Protein AF-A0A453H5J4-F1 (afdb_monomer_lite)

pLDDT: mean 93.96, std 6.88, range [59.69, 98.81]

Organism: Aegilops tauschii subsp. strangulata (NCBI:txid200361)

Foldseek 3Di:
DDWDDDDPDTDDDDVVVVVVLLVVLLVLQVCLQVCQLPCLVCLVVNLVVLLVQCPVVPDLSSNLSSLSSLLSSLRNCLVCQVVVNNVPDHLVVSLVSLVSRLLSLLVSLLVPPDLLSNLSSLQSNLSSCVSCFVSDDPVSVLSVLVSLLSLLVVLVVVVVVLVVQCPDPPDDPVNVVVSVVVVVSSLSSLVSSLSSLLSVCQRCPLNCQVSLLVCVVSLVCCCDPPHDPSSNVSSVSNLVSNCVRHPPSSVVRD

Secondary structure (DSSP, 8-state):
-EEEEETTEEEEE-HHHHHHHHHHHHHHHHHHHHHGGGGGGGHHHHHHHHGGGGG-TT-HHHHHHHHHHHHHHHHHHHHHHHTT-STT--HHHHHHHHHHHHHHHHHHHTT---HHHHHHHHHHHHHHHHHHGGGS-HHHHHHHHHHHHHHHHHHHHHHHHHHHHTT-TT--HHHHHHHHHHHHHHHHHHHHHHHHHHHHHHHHGGGGHHHHHHHHHHHGGGGSTTS-HHHHHHHHHHHHHHHHHHGGGGGGT-

Radius of gyration: 20.09 Å; chains: 1; bounding box: 47×54×53 Å

Structure (mmCIF, N/CA/C/O backbone):
data_AF-A0A453H5J4-F1
#
_entry.id   AF-A0A453H5J4-F1
#
loop_
_atom_site.group_PDB
_atom_site.id
_atom_site.type_symbol
_atom_site.label_atom_id
_atom_site.label_alt_id
_atom_site.label_comp_id
_atom_site.label_asym_id
_atom_site.label_entity_id
_atom_site.label_seq_id
_atom_site.pdbx_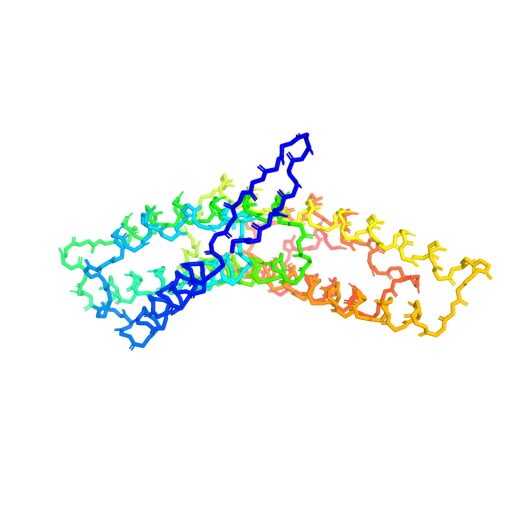PDB_ins_code
_atom_site.Cartn_x
_atom_site.Cartn_y
_atom_site.Cartn_z
_atom_site.occupancy
_atom_site.B_iso_or_equiv
_atom_site.auth_seq_id
_atom_site.auth_comp_id
_atom_site.auth_asym_id
_atom_site.auth_atom_id
_atom_site.pdbx_PDB_model_num
ATOM 1 N N . VAL A 1 1 ? 0.291 26.968 -18.811 1.00 59.69 1 VAL A N 1
ATOM 2 C CA . VAL A 1 1 ? -0.628 25.871 -19.180 1.00 59.69 1 VAL A CA 1
ATOM 3 C C . VAL A 1 1 ? 0.197 24.911 -19.995 1.00 59.69 1 VAL A C 1
ATOM 5 O O . VAL A 1 1 ? 0.547 25.256 -21.117 1.00 59.69 1 VAL A O 1
ATOM 8 N N . GLU A 1 2 ? 0.594 23.796 -19.402 1.00 64.62 2 GLU A N 1
ATOM 9 C CA . GLU A 1 2 ? 1.292 22.727 -20.116 1.00 64.62 2 GLU A CA 1
ATOM 10 C C . GLU A 1 2 ? 0.265 21.813 -20.771 1.00 64.62 2 GLU A C 1
ATOM 12 O O . GLU A 1 2 ? -0.879 21.749 -20.327 1.00 64.62 2 GLU A O 1
ATOM 17 N N . THR A 1 3 ? 0.623 21.170 -21.879 1.00 64.62 3 THR A N 1
ATOM 18 C CA . THR A 1 3 ? -0.315 20.321 -22.620 1.00 64.62 3 THR A CA 1
ATOM 19 C C . THR A 1 3 ? 0.180 18.887 -22.568 1.00 64.62 3 THR A C 1
ATOM 21 O O . THR A 1 3 ? 1.217 18.599 -23.155 1.00 64.62 3 THR A O 1
ATOM 24 N N . ILE A 1 4 ? -0.555 18.002 -21.894 1.00 67.81 4 ILE A N 1
ATOM 25 C CA . ILE A 1 4 ? -0.275 16.562 -21.918 1.00 67.81 4 ILE A CA 1
ATOM 26 C C . ILE A 1 4 ? -1.119 15.888 -22.999 1.00 67.81 4 ILE A C 1
ATOM 28 O O . ILE A 1 4 ? -2.226 16.340 -23.316 1.00 67.81 4 ILE A O 1
ATOM 32 N N . THR A 1 5 ? -0.599 14.807 -23.572 1.00 65.12 5 THR A N 1
ATOM 33 C CA . THR A 1 5 ? -1.307 14.025 -24.589 1.00 65.12 5 THR A CA 1
ATOM 34 C C . THR A 1 5 ? -1.811 12.741 -23.943 1.00 65.12 5 THR A C 1
ATOM 36 O O . THR A 1 5 ? -1.012 11.933 -23.489 1.00 65.12 5 THR A O 1
ATOM 39 N N . LEU A 1 6 ? -3.132 12.570 -23.869 1.00 67.38 6 LEU A N 1
ATOM 40 C CA . LEU A 1 6 ? -3.774 11.362 -23.350 1.00 67.38 6 LEU A CA 1
ATOM 41 C C . LEU A 1 6 ? -4.486 10.660 -24.514 1.00 67.38 6 LEU A C 1
ATOM 43 O O . LEU A 1 6 ? -5.578 11.070 -24.926 1.00 67.38 6 LEU A O 1
ATOM 47 N N . GLY A 1 7 ? -3.837 9.643 -25.086 1.00 76.50 7 GLY A N 1
ATOM 48 C CA . GLY A 1 7 ? -4.265 9.029 -26.348 1.00 76.50 7 GLY A CA 1
ATOM 49 C C . GLY A 1 7 ? -4.272 10.056 -27.487 1.00 76.50 7 GLY A C 1
ATOM 50 O O . GLY A 1 7 ? -3.279 10.739 -27.710 1.00 76.50 7 GLY A O 1
ATOM 51 N N . ASP A 1 8 ? -5.415 10.231 -28.157 1.00 77.06 8 ASP A N 1
ATOM 52 C CA . ASP A 1 8 ? -5.572 11.189 -29.269 1.00 77.06 8 ASP A CA 1
ATOM 53 C C . ASP A 1 8 ? -5.927 12.625 -28.825 1.00 77.06 8 ASP A C 1
ATOM 55 O O . ASP A 1 8 ? -6.146 13.512 -29.658 1.00 77.06 8 ASP A O 1
ATOM 59 N N . LYS A 1 9 ? -6.042 12.886 -27.514 1.00 69.75 9 LYS A N 1
ATOM 60 C CA . LYS A 1 9 ? -6.494 14.182 -26.982 1.00 69.75 9 LYS A CA 1
ATOM 61 C C . LYS A 1 9 ? -5.359 14.954 -26.317 1.00 69.75 9 LYS A C 1
ATOM 63 O O . LYS A 1 9 ? -4.612 14.418 -25.507 1.00 69.75 9 LYS A O 1
ATOM 68 N N . ARG A 1 10 ? -5.297 16.257 -26.604 1.00 72.31 10 ARG A N 1
ATOM 69 C CA . ARG A 1 10 ? -4.422 17.225 -25.926 1.00 72.31 10 ARG A CA 1
ATOM 70 C C . ARG A 1 10 ? -5.175 17.904 -24.784 1.00 72.31 10 ARG A C 1
ATOM 72 O O . ARG A 1 10 ? -6.189 18.557 -25.024 1.00 72.31 10 ARG A O 1
ATOM 79 N N . ILE A 1 11 ? -4.682 17.752 -23.559 1.00 79.56 11 ILE A N 1
ATOM 80 C CA . ILE A 1 11 ? -5.281 18.301 -22.338 1.00 79.56 11 ILE A CA 1
ATOM 81 C C . ILE A 1 11 ? -4.385 19.427 -21.826 1.00 79.56 11 ILE A C 1
ATOM 83 O O . ILE A 1 11 ? -3.217 19.202 -21.530 1.00 79.56 11 ILE A O 1
ATOM 87 N N . GLY A 1 12 ? -4.933 20.639 -21.717 1.00 73.44 12 GLY A N 1
ATOM 88 C CA . GLY A 1 12 ? -4.238 21.776 -21.114 1.00 73.44 12 GLY A CA 1
ATOM 89 C C . GLY A 1 12 ? -4.349 21.751 -19.590 1.00 73.44 12 GLY A C 1
ATOM 90 O O . GLY A 1 12 ? -5.450 21.842 -19.050 1.00 73.44 12 GLY A O 1
ATOM 91 N N . ILE A 1 13 ? -3.215 21.675 -18.903 1.00 75.12 13 ILE A N 1
ATOM 92 C CA . ILE A 1 13 ? -3.094 21.619 -17.449 1.00 75.12 13 ILE A CA 1
ATOM 93 C C . ILE A 1 13 ? -2.509 22.929 -16.916 1.00 75.12 13 ILE A C 1
ATOM 95 O O . ILE A 1 13 ? -1.550 23.491 -17.448 1.00 75.12 13 ILE A O 1
ATOM 99 N N . ARG A 1 14 ? -3.113 23.452 -15.847 1.00 78.94 14 ARG A N 1
ATOM 100 C CA . ARG A 1 14 ? -2.581 24.586 -15.081 1.00 78.94 14 ARG A CA 1
ATOM 101 C C . ARG A 1 14 ? -1.750 24.049 -13.913 1.00 78.94 14 ARG A C 1
ATOM 103 O O . ARG A 1 14 ? -2.295 23.867 -12.831 1.00 78.94 14 ARG A O 1
ATOM 110 N N . THR A 1 15 ? -0.462 23.816 -14.148 1.00 78.88 15 THR A N 1
ATOM 111 C CA . THR A 1 15 ? 0.473 23.168 -13.208 1.00 78.88 15 THR A CA 1
ATOM 112 C C . THR A 1 15 ? 0.495 23.833 -11.825 1.00 78.88 15 THR A C 1
ATOM 114 O O . THR A 1 15 ? 0.374 23.140 -10.824 1.00 78.88 15 THR A O 1
ATOM 117 N N . SER A 1 16 ? 0.454 25.170 -11.749 1.00 85.94 16 SER A N 1
ATOM 118 C CA . SER A 1 16 ? 0.435 25.901 -10.468 1.00 85.94 16 SER A CA 1
ATOM 119 C C . SER A 1 16 ? -0.743 25.537 -9.548 1.00 85.94 16 SER A C 1
ATOM 121 O O . SER A 1 16 ? -0.589 25.465 -8.337 1.00 85.94 16 SER A O 1
ATOM 123 N N . LEU A 1 17 ? -1.928 25.262 -10.109 1.00 88.25 17 LEU A N 1
ATOM 124 C CA . LEU A 1 17 ? -3.092 24.834 -9.320 1.00 88.25 17 LEU A CA 1
ATOM 125 C C . LEU A 1 17 ? -2.935 23.398 -8.801 1.00 88.25 17 LEU A C 1
ATOM 127 O O . LEU A 1 17 ? -3.553 23.034 -7.803 1.00 88.25 17 LEU A O 1
ATOM 131 N N . LEU A 1 18 ? -2.153 22.568 -9.495 1.00 91.44 18 LEU A N 1
ATOM 132 C CA . LEU A 1 18 ? -1.881 21.199 -9.070 1.00 91.44 18 LEU A CA 1
ATOM 133 C C . LEU A 1 18 ? -0.829 21.158 -7.960 1.00 91.44 18 LEU A C 1
ATOM 135 O O . LEU A 1 18 ? -1.000 20.392 -7.020 1.00 91.44 18 LEU A O 1
ATOM 139 N N . GLU A 1 19 ? 0.174 22.033 -8.008 1.00 92.19 19 GLU A N 1
ATOM 140 C CA . GLU A 1 19 ? 1.149 22.214 -6.925 1.00 92.19 19 GLU A CA 1
ATOM 141 C C . GLU A 1 19 ? 0.479 22.713 -5.634 1.00 92.19 19 GLU A C 1
ATOM 143 O O . GLU A 1 19 ? 0.685 22.148 -4.556 1.00 92.19 19 GLU A O 1
ATOM 148 N N . GLU A 1 20 ? -0.400 23.719 -5.740 1.00 94.50 20 GLU A N 1
ATOM 149 C CA . GLU A 1 20 ? -1.220 24.192 -4.615 1.00 94.50 20 GLU A CA 1
ATOM 150 C C . GLU A 1 20 ? -2.095 23.063 -4.050 1.00 94.50 20 GLU A C 1
ATOM 152 O O . GLU A 1 20 ? -2.211 22.898 -2.832 1.00 94.50 20 GLU A O 1
ATOM 157 N N . LYS A 1 21 ? -2.679 22.238 -4.930 1.00 95.69 21 LYS A N 1
ATOM 158 C CA . LYS A 1 21 ? -3.469 21.069 -4.533 1.00 95.69 21 LYS A CA 1
ATOM 159 C C . LYS A 1 21 ? -2.615 20.021 -3.821 1.00 95.69 21 LYS A C 1
ATOM 161 O O . LYS A 1 21 ? -3.064 19.501 -2.801 1.00 95.69 21 LYS A O 1
ATOM 166 N N . ALA A 1 22 ? -1.423 19.712 -4.329 1.00 95.44 22 ALA A N 1
ATOM 167 C CA . ALA A 1 22 ? -0.502 18.759 -3.715 1.00 95.44 22 ALA A CA 1
ATOM 168 C C . ALA A 1 22 ? -0.093 19.229 -2.316 1.00 95.44 22 ALA A C 1
ATOM 170 O O . ALA A 1 22 ? -0.215 18.475 -1.353 1.00 95.44 22 ALA A O 1
ATOM 171 N N . THR A 1 23 ? 0.254 20.513 -2.184 1.00 97.19 23 THR A N 1
ATOM 172 C CA . THR A 1 23 ? 0.588 21.128 -0.893 1.00 97.19 23 THR A CA 1
ATOM 173 C C . THR A 1 23 ? -0.587 21.035 0.079 1.00 97.19 23 THR A C 1
ATOM 175 O O . THR A 1 23 ? -0.411 20.621 1.219 1.00 97.19 23 THR A O 1
ATOM 178 N N . ALA A 1 24 ? -1.811 21.344 -0.361 1.00 97.94 24 ALA A N 1
ATOM 179 C CA . ALA A 1 24 ? -2.993 21.224 0.491 1.00 97.94 24 ALA A CA 1
ATOM 180 C C . ALA A 1 24 ? -3.257 19.775 0.945 1.00 97.94 24 ALA A C 1
ATOM 182 O O . ALA A 1 24 ? -3.612 19.557 2.103 1.00 97.94 24 ALA A O 1
ATOM 183 N N . CYS A 1 25 ? -3.067 18.784 0.066 1.00 98.00 25 CYS A N 1
ATOM 184 C CA . CYS A 1 25 ? -3.212 17.368 0.424 1.00 98.00 25 CYS A CA 1
ATOM 185 C C . CYS A 1 25 ? -2.138 16.936 1.430 1.00 98.00 25 CYS A C 1
ATOM 187 O O . CYS A 1 25 ? -2.459 16.277 2.414 1.00 98.00 25 CYS A O 1
ATOM 189 N N . SER A 1 26 ? -0.892 17.370 1.225 1.00 97.50 26 SER A N 1
ATOM 190 C CA . SER A 1 26 ? 0.214 17.111 2.148 1.00 97.50 26 SER A CA 1
ATOM 191 C C . SER A 1 26 ? -0.059 17.720 3.527 1.00 97.50 26 SER A C 1
ATOM 193 O O . SER A 1 26 ? 0.065 17.032 4.534 1.00 97.50 26 SER A O 1
ATOM 195 N N . MET A 1 27 ? -0.570 18.954 3.590 1.00 98.31 27 MET A N 1
ATOM 196 C CA . MET A 1 27 ? -0.956 19.577 4.860 1.00 98.31 27 MET A CA 1
ATOM 197 C C . MET A 1 27 ? -2.066 18.804 5.584 1.00 98.31 27 MET A C 1
ATOM 199 O O . MET A 1 27 ? -2.016 18.686 6.805 1.00 98.31 27 MET A O 1
ATOM 203 N N . LEU A 1 28 ? -3.056 18.259 4.863 1.00 98.31 28 LEU A N 1
ATOM 204 C CA . LEU A 1 28 ? -4.093 17.412 5.469 1.00 98.31 28 LEU A CA 1
ATOM 205 C C . LEU A 1 28 ? -3.504 16.131 6.074 1.00 98.31 28 LEU A C 1
ATOM 207 O O . LEU A 1 28 ? -3.920 15.749 7.165 1.00 98.31 28 LEU A O 1
ATOM 211 N N . CYS A 1 29 ? -2.530 15.513 5.400 1.00 97.69 29 CYS A N 1
ATOM 212 C CA . CYS A 1 29 ? -1.776 14.379 5.934 1.00 97.69 29 CYS A CA 1
ATOM 213 C C . CYS A 1 29 ? -1.032 14.767 7.222 1.00 97.69 29 CYS A C 1
ATOM 215 O O . CYS A 1 29 ? -1.232 14.135 8.255 1.00 97.69 29 CYS A O 1
ATOM 217 N N . CYS A 1 30 ? -0.255 15.858 7.197 1.00 97.75 30 CYS A N 1
ATOM 218 C CA . CYS A 1 30 ? 0.488 16.336 8.367 1.00 97.75 30 CYS A CA 1
ATOM 219 C C . CYS A 1 30 ? -0.434 16.675 9.543 1.00 97.75 30 CYS A C 1
ATOM 221 O O . CYS A 1 30 ? -0.118 16.376 10.688 1.00 97.75 30 CYS A O 1
ATOM 223 N N . TYR A 1 31 ? -1.591 17.292 9.289 1.00 98.44 31 TYR A N 1
ATOM 224 C CA . TYR A 1 31 ? -2.548 17.571 10.357 1.00 98.44 31 TYR A CA 1
ATOM 225 C C . TYR A 1 31 ? -3.130 16.296 10.968 1.00 98.44 31 TYR A C 1
ATOM 227 O O . TYR A 1 31 ? -3.337 16.273 12.179 1.00 98.44 31 TYR A O 1
ATOM 235 N N . ALA A 1 32 ? -3.390 15.260 10.168 1.00 98.12 32 ALA A N 1
ATOM 236 C CA . ALA A 1 32 ? -3.872 13.981 10.678 1.00 98.12 32 ALA A CA 1
ATOM 237 C C . ALA A 1 32 ? -2.828 13.292 11.576 1.00 98.12 32 ALA A C 1
ATOM 239 O O . ALA A 1 32 ? -3.180 12.866 12.679 1.00 98.12 32 ALA A O 1
ATOM 240 N N . ASP A 1 33 ? -1.562 13.272 11.151 1.00 97.75 33 ASP A N 1
ATOM 241 C CA . ASP A 1 33 ? -0.441 12.704 11.917 1.00 97.75 33 ASP A CA 1
ATOM 242 C C . ASP A 1 33 ? -0.193 13.471 13.233 1.00 97.75 33 ASP A C 1
ATOM 244 O O . ASP A 1 33 ? -0.214 12.907 14.331 1.00 97.75 33 ASP A O 1
ATOM 248 N N . GLU A 1 34 ? -0.076 14.801 13.159 1.00 98.38 34 GLU A N 1
ATOM 249 C CA . GLU A 1 34 ? 0.269 15.636 14.316 1.00 98.38 34 GLU A CA 1
ATOM 250 C C . GLU A 1 34 ? -0.869 15.740 15.344 1.00 98.38 34 GLU A C 1
ATOM 252 O O . GLU A 1 34 ? -0.637 15.708 16.558 1.00 98.38 34 GLU A O 1
ATOM 257 N N . LEU A 1 35 ? -2.123 15.867 14.888 1.00 98.12 35 LEU A N 1
ATOM 258 C CA . LEU A 1 35 ? -3.274 16.024 15.786 1.00 98.12 35 LEU A CA 1
ATOM 259 C C . LEU A 1 35 ? -3.795 14.691 16.328 1.00 98.12 35 LEU A C 1
ATOM 261 O O . LEU A 1 35 ? -4.525 14.700 17.325 1.00 98.12 35 LEU A O 1
ATOM 265 N N . LYS A 1 36 ? -3.427 13.557 15.717 1.00 98.06 36 LYS A N 1
ATOM 266 C CA . LYS A 1 36 ? -3.796 12.203 16.161 1.00 98.06 36 LYS A CA 1
ATOM 267 C C . LYS A 1 36 ? -5.304 12.083 16.367 1.00 98.06 36 LYS A C 1
ATOM 269 O O . LYS A 1 36 ? -6.075 12.470 15.492 1.00 98.06 36 LYS A O 1
ATOM 274 N N . GLU A 1 37 ? -5.768 11.596 17.520 1.00 97.81 37 GLU A N 1
ATOM 275 C CA . GLU A 1 37 ? -7.200 11.514 17.838 1.00 97.81 37 GLU A CA 1
ATOM 276 C C . GLU A 1 37 ? -7.940 12.858 17.742 1.00 97.81 37 GLU A C 1
ATOM 278 O O . GLU A 1 37 ? -9.143 12.884 17.489 1.00 97.81 37 GLU A O 1
ATOM 283 N N . GLY A 1 38 ? -7.228 13.980 17.897 1.00 98.00 38 GLY A N 1
ATOM 284 C CA . GLY A 1 38 ? -7.790 15.316 17.748 1.00 98.00 38 GLY A CA 1
ATOM 285 C C . GLY A 1 38 ? -8.297 15.585 16.334 1.00 98.00 38 GLY A C 1
ATOM 286 O O . GLY A 1 38 ? -9.206 16.395 16.179 1.00 98.00 38 GLY A O 1
ATOM 287 N N . PHE A 1 39 ? -7.772 14.881 15.323 1.00 98.31 39 PHE A N 1
ATOM 288 C CA . PHE A 1 39 ? -8.200 15.016 13.932 1.00 98.31 39 PHE A CA 1
ATOM 289 C C . PHE A 1 39 ? -9.545 14.337 13.618 1.00 98.31 39 PHE A C 1
ATOM 291 O O . PHE A 1 39 ? -10.138 14.585 12.566 1.00 98.31 39 PHE A O 1
ATOM 298 N N . PHE A 1 40 ? -10.074 13.533 14.547 1.00 98.12 40 PHE A N 1
ATOM 299 C CA . PHE A 1 40 ? -11.302 12.756 14.371 1.00 98.12 40 PHE A CA 1
ATOM 300 C C . PHE A 1 40 ? -12.486 13.516 13.740 1.00 98.12 40 PHE A C 1
ATOM 302 O O . PHE A 1 40 ? -13.103 12.974 12.821 1.00 98.12 40 PHE A O 1
ATOM 309 N N . PRO A 1 41 ? -12.810 14.765 14.144 1.00 97.88 41 PRO A N 1
ATOM 310 C CA . PRO A 1 41 ? -13.971 15.480 13.610 1.00 97.88 41 PRO A CA 1
ATOM 311 C C . PRO A 1 41 ? -13.922 15.749 12.099 1.00 97.88 41 PRO A C 1
ATOM 313 O O . PRO A 1 41 ? -14.959 16.057 11.513 1.00 97.88 41 PRO A O 1
ATOM 316 N N . TRP A 1 42 ? -12.743 15.669 11.472 1.00 98.25 42 TRP A N 1
ATOM 317 C CA . TRP A 1 42 ? -12.546 15.989 10.055 1.00 98.25 42 TRP A CA 1
ATOM 318 C C . TRP A 1 42 ? -12.360 14.760 9.162 1.00 98.25 42 TRP A C 1
ATOM 320 O O . TRP A 1 42 ? -12.364 14.914 7.939 1.00 98.25 42 TRP A O 1
ATOM 330 N N . ILE A 1 43 ? -12.243 13.555 9.734 1.00 98.31 43 ILE A N 1
ATOM 331 C CA . ILE A 1 43 ? -11.912 12.333 8.984 1.00 98.31 43 ILE A CA 1
ATOM 332 C C . ILE A 1 43 ? -12.889 12.100 7.831 1.00 98.31 43 ILE A C 1
ATOM 334 O O . ILE A 1 43 ? -12.441 11.930 6.703 1.00 98.31 43 ILE A O 1
ATOM 338 N N . ASP A 1 44 ? -14.203 12.167 8.063 1.00 97.62 44 ASP A N 1
ATOM 339 C CA . ASP A 1 44 ? -15.201 11.885 7.018 1.00 97.62 44 ASP A CA 1
ATOM 340 C C . ASP A 1 44 ? -15.053 12.825 5.807 1.00 97.62 44 ASP A C 1
ATOM 342 O O . ASP A 1 44 ? -15.092 12.394 4.650 1.00 97.62 44 ASP A O 1
ATOM 346 N N . GLN A 1 45 ? -14.836 14.118 6.063 1.00 98.25 45 GLN A N 1
ATOM 347 C CA . GLN A 1 45 ? -14.662 15.118 5.010 1.00 98.25 45 GLN A CA 1
ATOM 348 C C . GLN A 1 45 ? -13.344 14.911 4.256 1.00 98.25 45 GLN A C 1
ATOM 350 O O . GLN A 1 45 ? -13.305 14.995 3.024 1.00 98.25 45 GLN A O 1
ATOM 355 N N . VAL A 1 46 ? -12.265 14.646 4.990 1.00 98.50 46 VAL A N 1
ATOM 356 C CA . VAL A 1 46 ? -10.924 14.491 4.423 1.00 98.50 46 VAL A CA 1
ATOM 357 C C . VAL A 1 46 ? -10.816 13.184 3.646 1.00 98.50 46 VAL A C 1
ATOM 359 O O . VAL A 1 46 ? -10.377 13.216 2.501 1.00 98.50 46 VAL A O 1
ATOM 362 N N . ALA A 1 47 ? -11.321 12.069 4.176 1.00 98.50 47 ALA A N 1
ATOM 363 C CA . ALA A 1 47 ? -11.380 10.783 3.483 1.00 98.50 47 ALA A CA 1
ATOM 364 C C . ALA A 1 47 ? -12.182 10.886 2.176 1.00 98.50 47 ALA A C 1
ATOM 366 O O . ALA A 1 47 ? -11.712 10.464 1.119 1.00 98.50 47 ALA A O 1
ATOM 367 N N . THR A 1 48 ? -13.359 11.523 2.212 1.00 98.19 48 THR A N 1
ATOM 368 C CA . THR A 1 48 ? -14.183 11.751 1.009 1.00 98.19 48 THR A CA 1
ATOM 369 C C . THR A 1 48 ? -13.446 12.588 -0.043 1.00 98.19 48 THR A C 1
ATOM 371 O O . THR A 1 48 ? -13.670 12.421 -1.240 1.00 98.19 48 THR A O 1
ATOM 374 N N . THR A 1 49 ? -12.547 13.474 0.391 1.00 98.12 49 THR A N 1
ATOM 375 C CA . THR A 1 49 ? -11.763 14.337 -0.500 1.00 98.12 49 THR A CA 1
ATOM 376 C C . THR A 1 49 ? -10.516 13.640 -1.048 1.00 98.12 49 THR A C 1
ATOM 378 O O . THR A 1 49 ? -10.229 13.788 -2.234 1.00 98.12 49 THR A O 1
ATOM 381 N N . LEU A 1 50 ? -9.772 12.908 -0.212 1.00 98.38 50 LEU A N 1
ATOM 382 C CA . LEU A 1 50 ? -8.457 12.354 -0.548 1.00 98.38 50 LEU A CA 1
ATOM 383 C C . LEU A 1 50 ? -8.526 10.977 -1.214 1.00 98.38 50 LEU A C 1
ATOM 385 O O . LEU A 1 50 ? -7.748 10.730 -2.128 1.00 98.38 50 LEU A O 1
ATOM 389 N N . VAL A 1 51 ? -9.468 10.103 -0.843 1.00 98.50 51 VAL A N 1
ATOM 390 C CA . VAL A 1 51 ? -9.566 8.755 -1.442 1.00 98.50 51 VAL A CA 1
ATOM 391 C C . VAL A 1 51 ? -9.726 8.795 -2.973 1.00 98.50 51 VAL A C 1
ATOM 393 O O . VAL A 1 51 ? -9.008 8.071 -3.663 1.00 98.50 51 VAL A O 1
ATOM 396 N N . PRO A 1 52 ? -10.561 9.673 -3.571 1.00 97.88 52 PRO A N 1
ATOM 397 C CA . PRO A 1 52 ? -10.616 9.804 -5.029 1.00 97.88 52 PRO A CA 1
ATOM 398 C C . PRO A 1 52 ? -9.297 10.265 -5.669 1.00 97.88 52 PRO A C 1
ATOM 400 O O . PRO A 1 52 ? -9.074 10.023 -6.856 1.00 97.88 52 PRO A O 1
ATOM 403 N N . LEU A 1 53 ? -8.427 10.939 -4.908 1.00 97.81 53 LEU A N 1
ATOM 404 C CA . LEU A 1 53 ? -7.154 11.461 -5.405 1.00 97.81 53 LEU A CA 1
ATOM 405 C C . LEU A 1 53 ? -6.072 10.392 -5.540 1.00 97.81 53 LEU A C 1
ATOM 407 O O . LEU A 1 53 ? -5.116 10.627 -6.272 1.00 97.81 53 LEU A O 1
ATOM 411 N N . LEU A 1 54 ? -6.268 9.200 -4.967 1.00 97.69 54 LEU A N 1
ATOM 412 C CA . LEU A 1 54 ? -5.423 8.031 -5.238 1.00 97.69 54 LEU A CA 1
ATOM 413 C C . LEU A 1 54 ? -5.365 7.697 -6.741 1.00 97.69 54 LEU A C 1
ATOM 415 O O . LEU A 1 54 ? -4.392 7.133 -7.220 1.00 97.69 54 LEU A O 1
ATOM 419 N N . LYS A 1 55 ? -6.392 8.090 -7.507 1.00 94.19 55 LYS A N 1
ATOM 420 C CA . LYS A 1 55 ? -6.493 7.882 -8.962 1.00 94.19 55 LYS A CA 1
ATOM 421 C C . LYS A 1 55 ? -6.343 9.184 -9.755 1.00 94.19 55 LYS A C 1
ATOM 423 O O . LYS A 1 55 ? -6.817 9.298 -10.887 1.00 94.19 55 LYS A O 1
ATOM 428 N N . PHE A 1 56 ? -5.732 10.209 -9.159 1.00 93.25 56 PHE A N 1
ATOM 429 C CA . PHE A 1 56 ? -5.506 11.498 -9.807 1.00 93.25 56 PHE A CA 1
ATOM 430 C C . PHE A 1 56 ? -4.215 11.479 -10.639 1.00 93.25 56 PHE A C 1
ATOM 432 O O . PHE A 1 56 ? -3.208 12.089 -10.284 1.00 93.25 56 PHE A O 1
ATOM 439 N N . TYR A 1 57 ? -4.254 10.802 -11.788 1.00 87.88 57 TYR A N 1
ATOM 440 C CA . TYR A 1 57 ? -3.103 10.608 -12.690 1.00 87.88 57 TYR A CA 1
ATOM 441 C C . TYR A 1 57 ? -2.627 11.874 -13.433 1.00 87.88 57 TYR A C 1
ATOM 443 O O . TYR A 1 57 ? -1.924 11.791 -14.432 1.00 87.88 57 TYR A O 1
ATOM 451 N N . PHE A 1 58 ? -3.043 13.061 -12.982 1.00 87.88 58 PHE A N 1
ATOM 452 C CA . PHE A 1 58 ? -2.598 14.343 -13.534 1.00 87.88 58 PHE A CA 1
ATOM 453 C C . PHE A 1 58 ? -1.437 14.958 -12.747 1.00 87.88 58 PHE A C 1
ATOM 455 O O . PHE A 1 58 ? -0.834 15.911 -13.233 1.00 87.88 58 PHE A O 1
ATOM 462 N N . HIS A 1 59 ? -1.181 14.487 -11.521 1.00 91.75 59 HIS A N 1
ATOM 463 C CA . HIS A 1 59 ? -0.087 14.984 -10.692 1.00 91.75 59 HIS A CA 1
ATOM 464 C C . HIS A 1 59 ? 0.334 13.955 -9.650 1.00 91.75 59 HIS A C 1
ATOM 466 O O . HIS A 1 59 ? -0.467 13.551 -8.804 1.00 91.75 59 HIS A O 1
ATOM 472 N N . ASP A 1 60 ? 1.603 13.586 -9.673 1.00 94.38 60 ASP A N 1
ATOM 473 C CA . ASP A 1 60 ? 2.146 12.511 -8.845 1.00 94.38 60 ASP A CA 1
ATOM 474 C C . ASP A 1 60 ? 2.171 12.890 -7.370 1.00 94.38 60 ASP A C 1
ATOM 476 O O . ASP A 1 60 ? 1.678 12.139 -6.537 1.00 94.38 60 ASP A O 1
ATOM 480 N N . GLU A 1 61 ? 2.583 14.118 -7.045 1.00 95.69 61 GLU A N 1
ATOM 481 C CA . GLU A 1 61 ? 2.604 14.582 -5.649 1.00 95.69 61 GLU A CA 1
ATOM 482 C C . GLU A 1 61 ? 1.205 14.672 -5.017 1.00 95.69 61 GLU A C 1
ATOM 484 O O . GLU A 1 61 ? 1.061 14.568 -3.802 1.00 95.69 61 GLU A O 1
ATOM 489 N N . VAL A 1 62 ? 0.143 14.814 -5.825 1.00 96.75 62 VAL A N 1
ATOM 490 C CA . VAL A 1 62 ? -1.233 14.734 -5.307 1.00 96.75 62 VAL A CA 1
ATOM 491 C C . VAL A 1 62 ? -1.570 13.290 -4.938 1.00 96.75 62 VAL A C 1
ATOM 493 O O . VAL A 1 62 ? -2.184 13.070 -3.894 1.00 96.75 62 VAL A O 1
ATOM 496 N N . ARG A 1 63 ? -1.166 12.316 -5.768 1.00 97.38 63 ARG A N 1
ATOM 497 C CA . ARG A 1 63 ? -1.358 10.890 -5.473 1.00 97.38 63 ARG A CA 1
ATOM 498 C C . ARG A 1 63 ? -0.544 10.483 -4.251 1.00 97.38 63 ARG A C 1
ATOM 500 O O . ARG A 1 63 ? -1.135 9.956 -3.319 1.00 97.38 63 ARG A O 1
ATOM 507 N N . LYS A 1 64 ? 0.751 10.818 -4.198 1.00 97.62 64 LYS A N 1
ATOM 508 C CA . LYS A 1 64 ? 1.626 10.545 -3.043 1.00 97.62 64 LYS A CA 1
ATOM 509 C C . LYS A 1 64 ? 1.041 11.100 -1.744 1.00 97.62 64 LYS A C 1
ATOM 511 O O . LYS A 1 64 ? 0.864 10.355 -0.790 1.00 97.62 64 LYS A O 1
ATOM 516 N N . ALA A 1 65 ? 0.629 12.370 -1.730 1.00 97.94 65 ALA A N 1
ATOM 517 C CA . ALA A 1 65 ? 0.018 12.969 -0.544 1.00 97.94 65 ALA A CA 1
ATOM 518 C C . ALA A 1 65 ? -1.301 12.290 -0.132 1.00 97.94 65 ALA A C 1
ATOM 520 O O . ALA A 1 65 ? -1.581 12.148 1.057 1.00 97.94 65 ALA A O 1
ATOM 521 N N . ALA A 1 66 ? -2.124 11.868 -1.100 1.00 98.44 66 ALA A N 1
ATOM 522 C CA . ALA A 1 66 ? -3.335 11.108 -0.811 1.00 98.44 66 ALA A CA 1
ATOM 523 C C . ALA A 1 66 ? -3.008 9.725 -0.228 1.00 98.44 66 ALA A C 1
ATOM 525 O O . ALA A 1 66 ? -3.628 9.334 0.755 1.00 98.44 66 ALA A O 1
ATOM 526 N N . VAL A 1 67 ? -2.023 9.022 -0.794 1.00 98.62 67 VAL A N 1
ATOM 527 C CA . VAL A 1 67 ? -1.545 7.715 -0.325 1.00 98.62 67 VAL A CA 1
ATOM 528 C C . VAL A 1 67 ? -1.057 7.802 1.120 1.00 98.62 67 VAL A C 1
ATOM 530 O O . VAL A 1 67 ? -1.546 7.044 1.956 1.00 98.62 67 VAL A O 1
ATOM 533 N N . SER A 1 68 ? -0.186 8.760 1.447 1.00 98.38 68 SER A N 1
ATOM 534 C CA . SER A 1 68 ? 0.342 8.930 2.809 1.00 98.38 68 SER A CA 1
ATOM 535 C C . SER A 1 68 ? -0.739 9.272 3.838 1.00 98.38 68 SER A C 1
ATOM 537 O O . SER A 1 68 ? -0.645 8.871 4.990 1.00 98.38 68 SER A O 1
ATOM 539 N N . ALA A 1 69 ? -1.809 9.967 3.440 1.00 98.62 69 ALA A N 1
ATOM 540 C CA . ALA A 1 69 ? -2.875 10.336 4.369 1.00 98.62 69 ALA A CA 1
ATOM 541 C C . ALA A 1 69 ? -3.760 9.152 4.796 1.00 98.62 69 ALA A C 1
ATOM 543 O O . ALA A 1 69 ? -4.405 9.220 5.841 1.00 98.62 69 ALA A O 1
ATOM 544 N N . MET A 1 70 ? -3.842 8.084 3.996 1.00 98.69 70 MET A N 1
ATOM 545 C CA . MET A 1 70 ? -4.749 6.958 4.249 1.00 98.69 70 MET A CA 1
ATOM 546 C C . MET A 1 70 ? -4.545 6.294 5.627 1.00 98.69 70 MET A C 1
ATOM 548 O O . MET A 1 70 ? -5.520 6.228 6.390 1.00 98.69 70 MET A O 1
ATOM 552 N N . PRO A 1 71 ? -3.329 5.851 6.004 1.00 98.62 71 PRO A N 1
ATOM 553 C CA . PRO A 1 71 ? -3.090 5.264 7.317 1.00 98.62 71 PRO A CA 1
ATOM 554 C C . PRO A 1 71 ? -3.271 6.277 8.449 1.00 98.62 71 PRO A C 1
ATOM 556 O O . PRO A 1 71 ? -3.802 5.905 9.494 1.00 98.62 71 PRO A O 1
ATOM 559 N N . GLU A 1 72 ? -2.946 7.559 8.240 1.00 98.69 72 GLU A N 1
ATOM 560 C CA . GLU A 1 72 ? -3.143 8.604 9.256 1.00 98.69 72 GLU A CA 1
ATOM 561 C C . GLU A 1 72 ? -4.615 8.792 9.631 1.00 98.69 72 GLU A C 1
ATOM 563 O O . GLU A 1 72 ? -4.957 8.947 10.808 1.00 98.69 72 GLU A O 1
ATOM 568 N N . LEU A 1 73 ? -5.517 8.712 8.650 1.00 98.75 73 LEU A N 1
ATOM 569 C CA . LEU A 1 73 ? -6.957 8.770 8.901 1.00 98.75 73 LEU A CA 1
ATOM 570 C C . LEU A 1 73 ? -7.429 7.569 9.733 1.00 98.75 73 LEU A C 1
ATOM 572 O O . LEU A 1 73 ? -8.182 7.743 10.694 1.00 98.75 73 LEU A O 1
ATOM 576 N N . LEU A 1 74 ? -6.958 6.357 9.416 1.00 98.62 74 LEU A N 1
ATOM 577 C CA . LEU A 1 74 ? -7.271 5.150 10.192 1.00 98.62 74 LEU A CA 1
ATOM 578 C C . LEU A 1 74 ? -6.690 5.219 11.610 1.00 98.62 74 LEU A C 1
ATOM 580 O O . LEU A 1 74 ? -7.378 4.887 12.578 1.00 98.62 74 LEU A O 1
ATOM 584 N N . ARG A 1 75 ? -5.447 5.691 11.746 1.00 98.50 75 ARG A N 1
ATOM 585 C CA . ARG A 1 75 ? -4.743 5.862 13.022 1.00 98.50 75 ARG A CA 1
ATOM 586 C C . ARG A 1 75 ? -5.460 6.871 13.914 1.00 98.50 75 ARG A C 1
ATOM 588 O O . ARG A 1 75 ? -5.728 6.573 15.078 1.00 98.50 75 ARG A O 1
ATOM 595 N N . SER A 1 76 ? -5.845 8.023 13.364 1.00 98.44 76 SER A N 1
ATOM 596 C CA . SER A 1 76 ? -6.637 9.036 14.068 1.00 98.44 76 SER A CA 1
ATOM 597 C C . SER A 1 76 ? -7.981 8.474 14.549 1.00 98.44 76 SER A C 1
ATOM 599 O O . SER A 1 76 ? -8.324 8.616 15.728 1.00 98.44 76 SER A O 1
ATOM 601 N N . ALA A 1 77 ? -8.709 7.759 13.679 1.00 98.19 77 ALA A N 1
ATOM 602 C CA . ALA A 1 77 ? -9.974 7.112 14.030 1.00 98.19 77 ALA A CA 1
ATOM 603 C C . ALA A 1 77 ? -9.809 6.097 15.169 1.00 98.19 77 ALA A C 1
ATOM 605 O O . ALA A 1 77 ? -10.559 6.131 16.149 1.00 98.19 77 ALA A O 1
ATOM 606 N N . LYS A 1 78 ? -8.808 5.220 15.063 1.00 97.81 78 LYS A N 1
ATOM 607 C CA . LYS A 1 78 ? -8.504 4.192 16.062 1.00 97.81 78 LYS A CA 1
ATOM 608 C C . LYS A 1 78 ? -8.179 4.801 17.423 1.00 97.81 78 LYS A C 1
ATOM 610 O O . LYS A 1 78 ? -8.807 4.436 18.416 1.00 97.81 78 LYS A O 1
ATOM 615 N N . LEU A 1 79 ? -7.278 5.784 17.463 1.00 98.06 79 LEU A N 1
ATOM 616 C CA . LEU A 1 79 ? -6.900 6.467 18.702 1.00 98.06 79 LEU A CA 1
ATOM 617 C C . LEU A 1 79 ? -8.090 7.179 19.351 1.00 98.06 79 LEU A C 1
ATOM 619 O O . LEU A 1 79 ? -8.244 7.134 20.572 1.00 98.06 79 LEU A O 1
ATOM 623 N N . ALA A 1 80 ? -8.955 7.811 18.555 1.00 97.81 80 ALA A N 1
ATOM 624 C CA . ALA A 1 80 ? -10.152 8.461 19.072 1.00 97.81 80 ALA A CA 1
ATOM 625 C C . ALA A 1 80 ? -11.133 7.458 19.694 1.00 97.81 80 ALA A C 1
ATOM 627 O O . ALA A 1 80 ? -11.719 7.752 20.739 1.00 97.81 80 ALA A O 1
ATOM 628 N N . VAL A 1 81 ? -11.304 6.275 19.092 1.00 96.56 81 VAL A N 1
ATOM 629 C CA . VAL A 1 81 ? -12.149 5.207 19.649 1.00 96.56 81 VAL A CA 1
ATOM 630 C C . VAL A 1 81 ? -11.549 4.675 20.951 1.00 96.56 81 VAL A C 1
ATOM 632 O O . VAL A 1 81 ? -12.237 4.643 21.970 1.00 96.56 81 VAL A O 1
ATOM 635 N N . GLU A 1 82 ? -10.258 4.339 20.957 1.00 95.81 82 GLU A N 1
ATOM 636 C CA . GLU A 1 82 ? -9.555 3.797 22.129 1.00 95.81 82 GLU A CA 1
ATOM 637 C C . GLU A 1 82 ? -9.543 4.771 23.319 1.00 95.81 82 GLU A C 1
ATOM 639 O O . GLU A 1 82 ? -9.664 4.355 24.472 1.00 95.81 82 GLU A O 1
ATOM 644 N N . LYS A 1 83 ? -9.447 6.080 23.052 1.00 96.81 83 LYS A N 1
ATOM 645 C CA . LYS A 1 83 ? -9.445 7.138 24.078 1.00 96.81 83 LYS A CA 1
ATOM 646 C C . LYS A 1 83 ? -10.843 7.643 24.454 1.00 96.81 83 LYS A C 1
ATOM 648 O O . LYS A 1 83 ? -10.954 8.540 25.289 1.00 96.81 83 LYS A O 1
ATOM 653 N N . GLY A 1 84 ? -11.908 7.115 23.844 1.00 94.44 84 GLY A N 1
ATOM 654 C CA . GLY A 1 84 ? -13.285 7.558 24.094 1.00 94.44 84 GLY A CA 1
ATOM 655 C C . GLY A 1 84 ? -13.593 8.978 23.599 1.00 94.44 84 GLY A C 1
ATOM 656 O O . GLY A 1 84 ? -14.509 9.624 24.105 1.00 94.44 84 GLY A O 1
ATOM 657 N N . GLN A 1 85 ? -12.834 9.476 22.621 1.00 94.75 85 GLN A N 1
ATOM 658 C CA . GLN A 1 85 ? -12.984 10.804 22.010 1.00 94.75 85 GLN A CA 1
ATOM 659 C C . GLN A 1 85 ? -13.716 10.772 20.660 1.00 94.75 85 GLN A C 1
ATOM 661 O O . GLN A 1 85 ? -14.006 11.819 20.085 1.00 94.75 85 GLN A O 1
ATOM 666 N N . ALA A 1 86 ? -14.099 9.586 20.185 1.00 93.19 86 ALA A N 1
ATOM 667 C CA . ALA A 1 86 ? -14.784 9.371 18.911 1.00 93.19 86 ALA A CA 1
ATOM 668 C C . ALA A 1 86 ? -16.267 9.812 18.887 1.00 93.19 86 ALA A C 1
ATOM 670 O O . ALA A 1 86 ? -17.060 9.300 18.102 1.00 93.19 86 ALA A O 1
ATOM 671 N N . GLN A 1 87 ? -16.679 10.735 19.763 1.00 90.50 87 GLN A N 1
ATOM 672 C CA . GLN A 1 87 ? -18.029 11.326 19.786 1.00 90.50 87 GLN A CA 1
ATOM 673 C C . GLN A 1 87 ? -19.178 10.289 19.786 1.00 90.50 87 GLN A C 1
ATOM 675 O O . GLN A 1 87 ? -20.230 10.505 19.189 1.00 90.50 87 GLN A O 1
ATOM 680 N N . GLY A 1 88 ? -18.977 9.147 20.453 1.00 88.12 88 GLY A N 1
ATOM 681 C CA . GLY A 1 88 ? -19.953 8.052 20.522 1.00 88.12 88 GLY A CA 1
ATOM 682 C C . GLY A 1 88 ? -19.860 7.017 19.393 1.00 88.12 88 GLY A C 1
ATOM 683 O O . GLY A 1 88 ? -20.656 6.081 19.380 1.00 88.12 88 GLY A O 1
ATOM 684 N N . ARG A 1 89 ? -18.904 7.151 18.466 1.00 92.75 89 ARG A N 1
ATOM 685 C CA . ARG A 1 89 ? -18.525 6.094 17.518 1.00 92.75 89 ARG A CA 1
ATOM 686 C C . ARG A 1 89 ? -17.635 5.054 18.204 1.00 92.75 89 ARG A C 1
ATOM 688 O O . ARG A 1 89 ? -16.930 5.359 19.164 1.00 92.75 89 ARG A O 1
ATOM 695 N N . ASP A 1 90 ? -17.661 3.836 17.683 1.00 92.81 90 ASP A N 1
ATOM 696 C CA . ASP A 1 90 ? -16.895 2.692 18.176 1.00 92.81 90 ASP A CA 1
ATOM 697 C C . ASP A 1 90 ? -16.106 2.024 17.033 1.00 92.81 90 ASP A C 1
ATOM 699 O O . ASP A 1 90 ? -15.946 2.589 15.948 1.00 92.81 90 ASP A O 1
ATOM 703 N N . ASN A 1 91 ? -15.630 0.796 17.250 1.00 94.38 91 ASN A N 1
ATOM 704 C CA . ASN A 1 91 ? -14.887 0.031 16.245 1.00 94.38 91 ASN A CA 1
ATOM 705 C C . ASN A 1 91 ? -15.659 -0.204 14.933 1.00 94.38 91 ASN A C 1
ATOM 707 O O . ASN A 1 91 ? -15.026 -0.455 13.909 1.00 94.38 91 ASN A O 1
ATOM 711 N N . SER A 1 92 ? -16.994 -0.093 14.917 1.00 96.25 92 SER A N 1
ATOM 712 C CA . SER A 1 92 ? -17.762 -0.175 13.668 1.00 96.25 92 SER A CA 1
ATOM 713 C C . SER A 1 92 ? -17.436 0.977 12.715 1.00 96.25 92 SER A C 1
ATOM 715 O O . SER A 1 92 ? -17.446 0.783 11.501 1.00 96.25 92 SER A O 1
ATOM 717 N N . TYR A 1 93 ? -17.084 2.152 13.246 1.00 96.81 93 TYR A N 1
ATOM 718 C CA . TYR A 1 93 ? -16.629 3.281 12.441 1.00 96.81 93 TYR A CA 1
ATOM 719 C C . TYR A 1 93 ? -15.253 3.012 11.830 1.00 96.81 93 TYR A C 1
ATOM 721 O O . TYR A 1 93 ? -15.065 3.227 10.636 1.00 96.81 93 TYR A O 1
ATOM 729 N N . LEU A 1 94 ? -14.317 2.467 12.615 1.00 96.44 94 LEU A N 1
ATOM 730 C CA . LEU A 1 94 ? -13.000 2.088 12.101 1.00 96.44 94 LEU A CA 1
ATOM 731 C C . LEU A 1 94 ? -13.121 1.029 10.993 1.00 96.44 94 LEU A C 1
ATOM 733 O O . LEU A 1 94 ? -12.457 1.152 9.966 1.00 96.44 94 LEU A O 1
ATOM 737 N N . LYS A 1 95 ? -14.019 0.045 11.146 1.00 97.00 95 LYS A N 1
ATOM 738 C CA . LYS A 1 95 ? -14.341 -0.928 10.087 1.00 97.00 95 LYS A CA 1
ATOM 739 C C . LYS A 1 95 ? -14.878 -0.243 8.829 1.00 97.00 95 LYS A C 1
ATOM 741 O O . LYS A 1 95 ? -14.351 -0.494 7.757 1.00 97.00 95 LYS A O 1
ATOM 746 N N . GLN A 1 96 ? -15.853 0.661 8.947 1.00 97.75 96 GLN A N 1
ATOM 747 C CA . GLN A 1 96 ? -16.390 1.405 7.794 1.00 97.75 96 GLN A CA 1
ATOM 748 C C . GLN A 1 96 ? -15.312 2.212 7.063 1.00 97.75 96 GLN A C 1
ATOM 750 O O . GLN A 1 96 ? -15.285 2.241 5.835 1.00 97.75 96 GLN A O 1
ATOM 755 N N . LEU A 1 97 ? -14.413 2.852 7.811 1.00 98.06 97 LEU A N 1
ATOM 756 C CA . LEU A 1 97 ? -13.307 3.604 7.232 1.00 98.06 97 LEU A CA 1
ATOM 757 C C . LEU A 1 97 ? -12.302 2.676 6.532 1.00 98.06 97 LEU A C 1
ATOM 759 O O . LEU A 1 97 ? -11.859 2.976 5.426 1.00 98.06 97 LEU A O 1
ATOM 763 N N . SER A 1 98 ? -12.014 1.516 7.127 1.00 97.81 98 SER A N 1
ATOM 764 C CA . SER A 1 98 ? -11.173 0.470 6.523 1.00 97.81 98 SER A CA 1
ATOM 765 C C . SER A 1 98 ? -11.797 -0.074 5.232 1.00 97.81 98 SER A C 1
ATOM 767 O O . SER A 1 98 ? -11.107 -0.222 4.228 1.00 97.81 98 SER A O 1
ATOM 769 N N . ASP A 1 99 ? -13.117 -0.282 5.224 1.00 98.00 99 ASP A N 1
ATOM 770 C CA . ASP A 1 99 ? -13.901 -0.741 4.066 1.00 98.00 99 ASP A CA 1
ATOM 771 C C . ASP A 1 99 ? -13.908 0.254 2.911 1.00 98.00 99 ASP A C 1
ATOM 773 O O . ASP A 1 99 ? -14.143 -0.128 1.766 1.00 98.00 99 ASP A O 1
ATOM 777 N N . TYR A 1 100 ? -13.628 1.522 3.201 1.00 98.44 100 TYR A N 1
ATOM 778 C CA . TYR A 1 100 ? -13.502 2.562 2.195 1.00 98.44 100 TYR A CA 1
ATOM 779 C C . TYR A 1 100 ? -12.060 2.728 1.698 1.00 98.44 100 TYR A C 1
ATOM 781 O O . TYR A 1 100 ? -11.835 2.847 0.495 1.00 98.44 100 TYR A O 1
ATOM 789 N N . ILE A 1 101 ? -11.084 2.721 2.610 1.00 98.56 101 ILE A N 1
ATOM 790 C CA . ILE A 1 101 ? -9.682 3.038 2.309 1.00 98.56 101 ILE A CA 1
ATOM 791 C C . ILE A 1 101 ? -8.930 1.847 1.713 1.00 98.56 101 ILE A C 1
ATOM 793 O O . ILE A 1 101 ? -8.279 1.992 0.680 1.00 98.56 101 ILE A O 1
ATOM 797 N N . VAL A 1 102 ? -9.016 0.667 2.334 1.00 98.31 102 VAL A N 1
ATOM 798 C CA . VAL A 1 102 ? -8.192 -0.491 1.951 1.00 98.31 102 VAL A CA 1
ATOM 799 C C . VAL A 1 102 ? -8.464 -0.932 0.509 1.00 98.31 102 VAL A C 1
ATOM 801 O O . VAL A 1 102 ? -7.503 -1.052 -0.252 1.00 98.31 102 VAL A O 1
ATOM 804 N N . PRO A 1 103 ? -9.727 -1.099 0.063 1.00 97.94 103 PRO A N 1
ATOM 805 C CA . PRO A 1 103 ? -9.984 -1.429 -1.335 1.00 97.94 103 PRO A CA 1
ATOM 806 C C . PRO A 1 103 ? -9.501 -0.338 -2.295 1.00 97.94 103 PRO A C 1
ATOM 808 O O . PRO A 1 103 ? -9.008 -0.648 -3.374 1.00 97.94 103 PRO A O 1
ATOM 811 N N . ALA A 1 104 ? -9.592 0.938 -1.908 1.00 98.38 104 ALA A N 1
ATOM 812 C CA . ALA A 1 104 ? -9.154 2.041 -2.756 1.00 98.38 104 ALA A CA 1
ATOM 813 C C . ALA A 1 104 ? -7.629 2.073 -2.953 1.00 98.38 104 ALA A C 1
ATOM 815 O O . ALA A 1 104 ? -7.184 2.386 -4.058 1.00 98.38 104 ALA A O 1
ATOM 816 N N . LEU A 1 105 ? -6.847 1.716 -1.926 1.00 98.56 105 LEU A N 1
ATOM 817 C CA . LEU A 1 105 ? -5.393 1.546 -2.027 1.00 98.56 105 LEU A CA 1
ATOM 818 C C . LEU A 1 105 ? -5.031 0.391 -2.968 1.00 98.56 105 LEU A C 1
ATOM 820 O O . LEU A 1 105 ? -4.248 0.590 -3.894 1.00 98.56 105 LEU A O 1
ATOM 824 N N . VAL A 1 106 ? -5.657 -0.780 -2.801 1.00 98.12 106 VAL A N 1
ATOM 825 C CA . VAL A 1 106 ? -5.426 -1.940 -3.685 1.00 98.12 106 VAL A CA 1
ATOM 826 C C . VAL A 1 106 ? -5.792 -1.602 -5.139 1.00 98.12 106 VAL A C 1
ATOM 828 O O . VAL A 1 106 ? -5.015 -1.854 -6.056 1.00 98.12 106 VAL A O 1
ATOM 831 N N . GLU A 1 107 ? -6.925 -0.934 -5.375 1.00 96.69 107 GLU A N 1
ATOM 832 C CA . GLU A 1 107 ? -7.314 -0.501 -6.724 1.00 96.69 107 GLU A CA 1
ATOM 833 C C . GLU A 1 107 ? -6.361 0.538 -7.337 1.00 96.69 107 GLU A C 1
ATOM 835 O O . GLU A 1 107 ? -6.217 0.582 -8.563 1.00 96.69 107 GLU A O 1
ATOM 840 N N . ALA A 1 108 ? -5.773 1.418 -6.521 1.00 96.75 108 ALA A N 1
ATOM 841 C CA . ALA A 1 108 ? -4.792 2.397 -6.979 1.00 96.75 108 ALA A CA 1
ATOM 842 C C . ALA A 1 108 ? -3.485 1.706 -7.382 1.00 96.75 108 ALA A C 1
ATOM 844 O O . ALA A 1 108 ? -2.964 1.991 -8.457 1.00 96.75 108 ALA A O 1
ATOM 845 N N . MET A 1 109 ? -3.039 0.734 -6.581 1.00 95.12 109 MET A N 1
ATOM 846 C CA . MET A 1 109 ? -1.846 -0.077 -6.825 1.00 95.12 109 MET A CA 1
ATOM 847 C C . MET A 1 109 ? -1.872 -0.751 -8.203 1.00 95.12 109 MET A C 1
ATOM 849 O O . MET A 1 109 ? -0.898 -0.679 -8.941 1.00 95.12 109 MET A O 1
ATOM 853 N N . HIS A 1 110 ? -3.009 -1.331 -8.608 1.00 90.75 110 HIS A N 1
ATOM 854 C CA . HIS A 1 110 ? -3.131 -2.047 -9.892 1.00 90.75 110 HIS A CA 1
ATOM 855 C C . HIS A 1 110 ? -2.993 -1.140 -11.124 1.00 90.75 110 HIS A C 1
ATOM 857 O O . HIS A 1 110 ? -2.847 -1.619 -12.248 1.00 90.75 110 HIS A O 1
ATOM 863 N N . LYS A 1 111 ? -3.144 0.173 -10.942 1.00 89.44 111 LYS A N 1
ATOM 864 C CA . LYS A 1 111 ? -3.199 1.158 -12.027 1.00 89.44 111 LYS A CA 1
ATOM 865 C C . LYS A 1 111 ? -2.098 2.202 -11.932 1.00 89.44 111 LYS A C 1
ATOM 867 O O . LYS A 1 111 ? -2.096 3.116 -12.753 1.00 89.44 111 LYS A O 1
ATOM 872 N N . GLU A 1 112 ? -1.228 2.113 -10.932 1.00 94.81 112 GLU A N 1
ATOM 873 C CA . GLU A 1 112 ? -0.170 3.090 -10.727 1.00 94.81 112 GLU A CA 1
ATOM 874 C C . GLU A 1 112 ? 0.972 2.829 -11.720 1.00 94.81 112 GLU A C 1
ATOM 876 O O . GLU A 1 112 ? 1.562 1.749 -11.686 1.00 94.81 112 GLU A O 1
ATOM 881 N N . PRO A 1 113 ? 1.267 3.776 -12.632 1.00 90.88 113 PRO A N 1
ATOM 882 C CA . PRO A 1 113 ? 2.344 3.598 -13.600 1.00 90.88 113 PRO A CA 1
ATOM 883 C C . PRO A 1 113 ? 3.735 3.711 -12.970 1.00 90.88 113 PRO A C 1
ATOM 885 O O . PRO A 1 113 ? 4.656 3.061 -13.455 1.00 90.88 113 PRO A O 1
ATOM 888 N N . GLU A 1 114 ? 3.886 4.508 -11.908 1.00 94.19 114 GLU A N 1
ATOM 889 C CA . GLU A 1 114 ? 5.197 4.797 -11.332 1.00 94.19 114 GLU A CA 1
ATOM 890 C C . GLU A 1 114 ? 5.546 3.816 -10.215 1.00 94.19 114 GLU A C 1
ATOM 892 O O . GLU A 1 114 ? 4.906 3.801 -9.159 1.00 94.19 114 GLU A O 1
ATOM 897 N N . THR A 1 115 ? 6.612 3.035 -10.416 1.00 95.00 115 THR A N 1
ATOM 898 C CA . THR A 1 115 ? 7.092 2.021 -9.461 1.00 95.00 115 THR A CA 1
ATOM 899 C C . THR A 1 115 ? 7.305 2.609 -8.067 1.00 95.00 115 THR A C 1
ATOM 901 O O . THR A 1 115 ? 6.850 2.033 -7.082 1.00 95.00 115 THR A O 1
ATOM 904 N N . GLN A 1 116 ? 7.894 3.805 -7.972 1.00 95.62 116 GLN A N 1
ATOM 905 C CA . GLN A 1 116 ? 8.099 4.482 -6.689 1.00 95.62 116 GLN A CA 1
ATOM 906 C C . GLN A 1 116 ? 6.779 4.781 -5.956 1.00 95.62 116 GLN A C 1
ATOM 908 O O . GLN A 1 116 ? 6.693 4.627 -4.741 1.00 95.62 116 GLN A O 1
ATOM 913 N N . ILE A 1 117 ? 5.729 5.193 -6.673 1.00 96.62 117 ILE A N 1
ATOM 914 C CA . ILE A 1 117 ? 4.420 5.468 -6.060 1.00 96.62 117 ILE A CA 1
ATOM 915 C C . ILE A 1 117 ? 3.721 4.153 -5.710 1.00 96.62 117 ILE A C 1
ATOM 917 O O . ILE A 1 117 ? 3.064 4.075 -4.676 1.00 96.62 117 ILE A O 1
ATOM 921 N N . CYS A 1 118 ? 3.897 3.105 -6.519 1.00 97.75 118 CYS A N 1
ATOM 922 C CA . CYS A 1 118 ? 3.421 1.764 -6.194 1.00 97.75 118 CYS A CA 1
ATOM 923 C C . CYS A 1 118 ? 4.022 1.256 -4.871 1.00 97.75 118 CYS A C 1
ATOM 925 O O . CYS A 1 118 ? 3.287 0.699 -4.055 1.00 97.75 118 CYS A O 1
ATOM 927 N N . ALA A 1 119 ? 5.311 1.506 -4.617 1.00 98.00 119 ALA A N 1
ATOM 928 C CA . ALA A 1 119 ? 5.946 1.197 -3.336 1.00 98.00 119 ALA A CA 1
ATOM 929 C C . ALA A 1 119 ? 5.305 1.981 -2.179 1.00 98.00 119 ALA A C 1
ATOM 931 O O . ALA A 1 119 ? 4.890 1.379 -1.192 1.00 98.00 119 ALA A O 1
ATOM 932 N N . SER A 1 120 ? 5.090 3.294 -2.337 1.00 98.19 120 SER A N 1
ATOM 933 C CA . SER A 1 120 ? 4.378 4.097 -1.328 1.00 98.19 120 SER A CA 1
ATOM 934 C C . SER A 1 120 ? 2.938 3.620 -1.081 1.00 98.19 120 SER A C 1
ATOM 936 O O . SER A 1 120 ? 2.429 3.725 0.035 1.00 98.19 120 SER A O 1
ATOM 938 N N . ILE A 1 121 ? 2.248 3.101 -2.106 1.00 98.69 121 ILE A N 1
ATOM 939 C CA . ILE A 1 121 ? 0.908 2.517 -1.946 1.00 98.69 121 ILE A CA 1
ATOM 940 C C . ILE A 1 121 ? 0.975 1.235 -1.113 1.00 98.69 121 ILE A C 1
ATOM 942 O O . ILE A 1 121 ? 0.123 1.056 -0.245 1.00 98.69 121 ILE A O 1
ATOM 946 N N . LEU A 1 122 ? 1.964 0.365 -1.346 1.00 98.69 122 LEU A N 1
ATOM 947 C CA . LEU A 1 122 ? 2.170 -0.848 -0.547 1.00 98.69 122 LEU A CA 1
ATOM 948 C C . LEU A 1 122 ? 2.503 -0.516 0.911 1.00 98.69 122 LEU A C 1
ATOM 950 O O . LEU A 1 122 ? 1.901 -1.100 1.807 1.00 98.69 122 LEU A O 1
ATOM 954 N N . GLU A 1 123 ? 3.374 0.463 1.155 1.00 98.69 123 GLU A N 1
ATOM 955 C CA . GLU A 1 123 ? 3.697 0.952 2.502 1.00 98.69 123 GLU A CA 1
ATOM 956 C C . GLU A 1 123 ? 2.434 1.451 3.227 1.00 98.69 123 GLU A C 1
ATOM 958 O O . GLU A 1 123 ? 2.072 0.984 4.311 1.00 98.69 123 GLU A O 1
ATOM 963 N N . SER A 1 124 ? 1.677 2.337 2.573 1.00 98.75 124 SER A N 1
ATOM 964 C CA . SER A 1 124 ? 0.409 2.865 3.085 1.00 98.75 124 SER A CA 1
ATOM 965 C C . SER A 1 124 ? -0.640 1.768 3.316 1.00 98.75 124 SER A C 1
ATOM 967 O O . SER A 1 124 ? -1.402 1.809 4.291 1.00 98.75 124 SER A O 1
ATOM 969 N N . LEU A 1 125 ? -0.674 0.749 2.452 1.00 98.81 125 LEU A N 1
ATOM 970 C CA . LEU A 1 125 ? -1.528 -0.425 2.603 1.00 98.81 125 LEU A CA 1
ATOM 971 C C . LEU A 1 125 ? -1.111 -1.262 3.815 1.00 98.81 125 LEU A C 1
ATOM 973 O O . LEU A 1 125 ? -1.980 -1.629 4.605 1.00 98.81 125 LEU A O 1
ATOM 977 N N . ASN A 1 126 ? 0.185 -1.516 4.005 1.00 98.75 126 ASN A N 1
ATOM 978 C CA . ASN A 1 126 ? 0.726 -2.216 5.168 1.00 98.75 126 ASN A CA 1
ATOM 979 C C . ASN A 1 126 ? 0.316 -1.523 6.474 1.00 98.75 126 ASN A C 1
ATOM 981 O O . ASN A 1 126 ? -0.281 -2.145 7.357 1.00 98.75 126 ASN A O 1
ATOM 985 N N . GLU A 1 127 ? 0.542 -0.213 6.578 1.00 98.69 127 GLU A N 1
ATOM 986 C CA . GLU A 1 127 ? 0.131 0.567 7.747 1.00 98.69 127 GLU A CA 1
ATOM 987 C C . GLU A 1 127 ? -1.389 0.545 7.957 1.00 98.69 127 GLU A C 1
ATOM 989 O O . GLU A 1 127 ? -1.880 0.390 9.081 1.00 98.69 127 GLU A O 1
ATOM 994 N N . SER A 1 128 ? -2.158 0.635 6.870 1.00 98.69 128 SER A N 1
ATOM 995 C CA . SER A 1 128 ? -3.619 0.541 6.916 1.00 98.69 128 SER A CA 1
ATOM 996 C C . SER A 1 128 ? -4.085 -0.826 7.430 1.00 98.69 128 SER A C 1
ATOM 998 O O . SER A 1 128 ? -5.039 -0.893 8.214 1.00 98.69 128 SER A O 1
ATOM 1000 N N . ILE A 1 129 ? -3.397 -1.915 7.066 1.00 98.38 129 ILE A N 1
ATOM 1001 C CA . ILE A 1 129 ? -3.642 -3.261 7.604 1.00 98.38 129 ILE A CA 1
ATOM 1002 C C . ILE A 1 129 ? -3.328 -3.298 9.101 1.00 98.38 129 ILE A C 1
ATOM 1004 O O . ILE A 1 129 ? -4.136 -3.821 9.865 1.00 98.38 129 ILE A O 1
ATOM 1008 N N . GLN A 1 130 ? -2.222 -2.703 9.556 1.00 98.06 130 GLN A N 1
ATOM 1009 C CA . GLN A 1 130 ? -1.883 -2.641 10.987 1.00 98.06 130 GLN A CA 1
ATOM 1010 C C . GLN A 1 130 ? -2.936 -1.874 11.803 1.00 98.06 130 GLN A C 1
ATOM 1012 O O . GLN A 1 130 ? -3.267 -2.252 12.936 1.00 98.06 130 GLN A O 1
ATOM 1017 N N . MET A 1 131 ? -3.491 -0.793 11.245 1.00 97.25 131 MET A N 1
ATOM 1018 C CA . MET A 1 131 ? -4.544 -0.025 11.912 1.00 97.25 131 MET A CA 1
ATOM 1019 C C . MET A 1 131 ? -5.858 -0.806 11.967 1.00 97.25 131 MET A C 1
ATOM 1021 O O . MET A 1 131 ? -6.467 -0.885 13.041 1.00 97.25 131 MET A O 1
ATOM 1025 N N . SER A 1 132 ? -6.242 -1.433 10.854 1.00 96.94 132 SER A N 1
ATOM 1026 C CA . SER A 1 132 ? -7.487 -2.200 10.713 1.00 96.94 132 SER A CA 1
ATOM 1027 C C . SER A 1 132 ? -7.461 -3.516 11.502 1.00 96.94 132 SER A C 1
ATOM 1029 O O . SER A 1 132 ? -8.438 -3.889 12.152 1.00 96.94 132 SER A O 1
ATOM 1031 N N . GLY A 1 133 ? -6.332 -4.225 11.486 1.00 95.75 133 GLY A N 1
ATOM 1032 C CA . GLY A 1 133 ? -6.132 -5.509 12.148 1.00 95.75 133 GL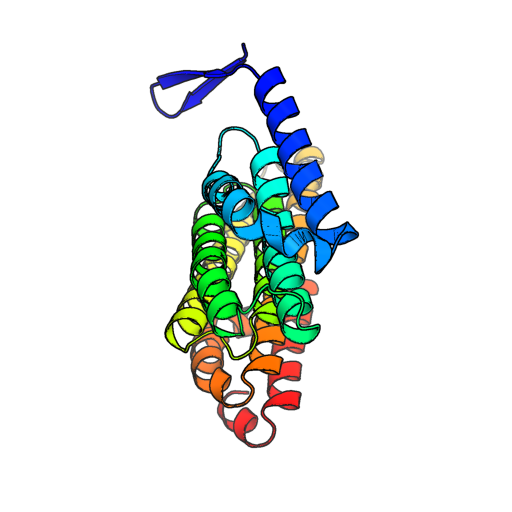Y A CA 1
ATOM 1033 C C . GLY A 1 133 ? -7.207 -6.535 11.782 1.00 95.75 133 GLY A C 1
ATOM 1034 O O . GLY A 1 133 ? -7.587 -6.697 10.624 1.00 95.75 133 GLY A O 1
ATOM 1035 N N . THR A 1 134 ? -7.760 -7.199 12.798 1.00 95.94 134 THR A N 1
ATOM 1036 C CA . THR A 1 134 ? -8.807 -8.222 12.637 1.00 95.94 134 THR A CA 1
ATOM 1037 C C . THR A 1 134 ? -10.183 -7.657 12.268 1.00 95.94 134 THR A C 1
ATOM 1039 O O . THR A 1 134 ? -11.156 -8.407 12.263 1.00 95.94 134 THR A O 1
ATOM 1042 N N . LEU A 1 135 ? -10.306 -6.346 12.019 1.00 96.50 135 LEU A N 1
ATOM 1043 C CA . LEU A 1 135 ? -11.518 -5.779 11.425 1.00 96.50 135 LEU A CA 1
ATOM 1044 C C . LEU A 1 135 ? -11.623 -6.121 9.936 1.00 96.50 135 LEU A C 1
ATOM 1046 O O . LEU A 1 135 ? -12.736 -6.142 9.417 1.00 96.50 135 LEU A O 1
ATOM 1050 N N . LEU A 1 136 ? -10.506 -6.409 9.261 1.00 97.19 136 LEU A N 1
ATOM 1051 C CA . LEU A 1 136 ? -10.547 -6.862 7.875 1.00 97.19 136 LEU A CA 1
ATOM 1052 C C . LEU A 1 136 ? -11.162 -8.260 7.812 1.00 97.19 136 LEU A C 1
ATOM 1054 O O . LEU A 1 136 ? -10.719 -9.181 8.503 1.00 97.19 136 LEU A O 1
ATOM 1058 N N . ASP A 1 137 ? -12.194 -8.405 6.988 1.00 95.94 137 ASP A N 1
ATOM 1059 C CA . ASP A 1 137 ? -12.824 -9.699 6.750 1.00 95.94 137 ASP A CA 1
ATOM 1060 C C . ASP A 1 137 ? -12.047 -10.537 5.722 1.00 95.94 137 ASP A C 1
ATOM 1062 O O . ASP A 1 137 ? -11.118 -10.069 5.062 1.00 95.94 137 ASP A O 1
ATOM 1066 N N . GLU A 1 138 ? -12.430 -11.807 5.586 1.00 96.56 138 GLU A N 1
ATOM 1067 C CA . GLU A 1 138 ? -11.776 -12.748 4.671 1.00 96.56 138 GLU A CA 1
ATOM 1068 C C . GLU A 1 138 ? -11.769 -12.248 3.216 1.00 96.56 138 GLU A C 1
ATOM 1070 O O . GLU A 1 138 ? -10.797 -12.464 2.490 1.00 96.56 138 GLU A O 1
ATOM 1075 N N . GLY A 1 139 ? -12.827 -11.549 2.790 1.00 97.00 139 GLY A N 1
ATOM 1076 C CA . GLY A 1 139 ? -12.924 -10.984 1.447 1.00 97.00 139 GLY A CA 1
ATOM 1077 C C . GLY A 1 139 ? -11.900 -9.875 1.223 1.00 97.00 139 GLY A C 1
ATOM 1078 O O . GLY A 1 139 ? -11.239 -9.856 0.185 1.00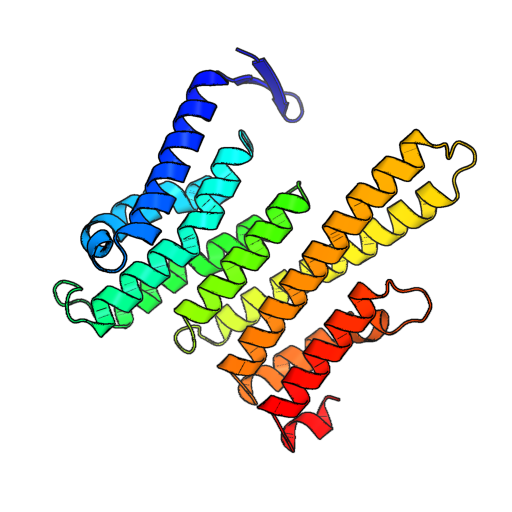 97.00 139 GLY A O 1
ATOM 1079 N N . GLN A 1 140 ? -11.713 -8.997 2.209 1.00 96.94 140 GLN A N 1
ATOM 1080 C CA . GLN A 1 140 ? -10.686 -7.954 2.167 1.00 96.94 140 GLN A CA 1
ATOM 1081 C C . GLN A 1 140 ? -9.273 -8.536 2.188 1.00 96.94 140 GLN A C 1
ATOM 1083 O O . GLN A 1 140 ? -8.442 -8.119 1.385 1.00 96.94 140 GLN A O 1
ATOM 1088 N N . VAL A 1 141 ? -9.006 -9.525 3.048 1.00 98.12 141 VAL A N 1
ATOM 1089 C CA . VAL A 1 141 ? -7.699 -10.206 3.087 1.00 98.12 141 VAL A CA 1
ATOM 1090 C C . VAL A 1 141 ? -7.396 -10.862 1.741 1.00 98.12 141 VAL A C 1
ATOM 1092 O O . VAL A 1 141 ? -6.299 -10.687 1.214 1.00 98.12 141 VAL A O 1
ATOM 1095 N N . ARG A 1 142 ? -8.380 -11.539 1.133 1.00 97.88 142 ARG A N 1
ATOM 1096 C CA . ARG A 1 142 ? -8.240 -12.101 -0.217 1.00 97.88 142 ARG A CA 1
ATOM 1097 C C . ARG A 1 142 ? -7.932 -11.024 -1.251 1.00 97.88 142 ARG A C 1
ATOM 1099 O O . ARG A 1 142 ? -7.056 -11.222 -2.081 1.00 97.88 142 ARG A O 1
ATOM 1106 N N . TYR A 1 143 ? -8.642 -9.900 -1.202 1.00 97.50 143 TYR A N 1
ATOM 1107 C CA . TYR A 1 143 ? -8.453 -8.810 -2.155 1.00 97.50 143 TYR A CA 1
ATOM 1108 C C . TYR A 1 143 ? -7.051 -8.191 -2.065 1.00 97.50 143 TYR A C 1
ATOM 1110 O O . TYR A 1 143 ? -6.416 -7.963 -3.090 1.00 97.50 143 TYR A O 1
ATOM 1118 N N . ILE A 1 144 ? -6.535 -8.004 -0.846 1.00 98.25 144 ILE A N 1
ATOM 1119 C CA . ILE A 1 144 ? -5.157 -7.556 -0.603 1.00 98.25 144 ILE A CA 1
ATOM 1120 C C . ILE A 1 144 ? -4.149 -8.563 -1.171 1.00 98.25 144 ILE A C 1
ATOM 1122 O O . ILE A 1 144 ? -3.239 -8.180 -1.900 1.00 98.25 144 ILE A O 1
ATOM 1126 N N . VAL A 1 145 ? -4.319 -9.849 -0.852 1.00 98.00 145 VAL A N 1
ATOM 1127 C CA . VAL A 1 145 ? -3.433 -10.933 -1.306 1.00 98.00 145 VAL A CA 1
ATOM 1128 C C . VAL A 1 145 ? -3.377 -11.014 -2.831 1.00 98.00 145 VAL A C 1
ATOM 1130 O O . VAL A 1 145 ? -2.293 -11.132 -3.401 1.00 98.00 145 VAL A O 1
ATOM 1133 N N . GLU A 1 146 ? -4.525 -10.900 -3.497 1.00 97.19 146 GLU A N 1
ATOM 1134 C CA . GLU A 1 146 ? -4.596 -10.868 -4.957 1.00 97.19 146 GLU A CA 1
ATOM 1135 C C . GLU A 1 146 ? -3.853 -9.658 -5.537 1.00 97.19 146 GLU A C 1
ATOM 1137 O O . GLU A 1 146 ? -3.101 -9.819 -6.496 1.00 97.19 146 GLU A O 1
ATOM 1142 N N . GLY A 1 147 ? -3.973 -8.479 -4.921 1.00 97.44 147 GLY A N 1
ATOM 1143 C CA . GLY A 1 147 ? -3.223 -7.306 -5.365 1.00 97.44 147 GLY A CA 1
ATOM 1144 C C . GLY A 1 147 ? -1.712 -7.439 -5.178 1.00 97.44 147 GLY A C 1
ATOM 1145 O O . GLY A 1 147 ? -0.947 -7.116 -6.085 1.00 97.44 147 GLY A O 1
ATOM 1146 N N . ILE A 1 148 ? -1.260 -7.991 -4.049 1.00 97.62 148 ILE A N 1
ATOM 1147 C CA . ILE A 1 148 ? 0.167 -8.276 -3.817 1.00 97.62 148 ILE A CA 1
ATOM 1148 C C . ILE A 1 148 ? 0.693 -9.276 -4.859 1.00 97.62 148 ILE A C 1
ATOM 1150 O O . ILE A 1 148 ? 1.780 -9.097 -5.409 1.00 97.62 148 ILE A O 1
ATOM 1154 N N . LYS A 1 149 ? -0.090 -10.308 -5.191 1.00 96.94 149 LYS A N 1
ATOM 1155 C CA . LYS A 1 149 ? 0.252 -11.270 -6.249 1.00 96.94 149 LYS A CA 1
ATOM 1156 C C . LYS A 1 149 ? 0.412 -10.594 -7.615 1.00 96.94 149 LYS A C 1
ATOM 1158 O O . LYS A 1 149 ? 1.335 -10.934 -8.362 1.00 96.94 149 LYS A O 1
ATOM 1163 N N . GLU A 1 150 ? -0.471 -9.656 -7.957 1.00 96.06 150 GLU A N 1
ATOM 1164 C CA . GLU A 1 150 ? -0.369 -8.878 -9.197 1.00 96.06 150 GLU A CA 1
ATOM 1165 C C . GLU A 1 150 ? 0.918 -8.039 -9.230 1.00 96.06 150 GLU A C 1
ATOM 1167 O O . GLU A 1 150 ? 1.621 -8.062 -10.242 1.00 96.06 150 GLU A O 1
ATOM 1172 N N . VAL A 1 151 ? 1.293 -7.397 -8.116 1.00 96.50 151 VAL A N 1
ATOM 1173 C CA . VAL A 1 151 ? 2.563 -6.657 -7.990 1.00 96.50 151 VAL A CA 1
ATOM 1174 C C . VAL A 1 151 ? 3.771 -7.567 -8.205 1.00 96.50 151 VAL A C 1
ATOM 1176 O O . VAL A 1 151 ? 4.638 -7.243 -9.017 1.00 96.50 151 VAL A O 1
ATOM 1179 N N . ILE A 1 152 ? 3.816 -8.725 -7.537 1.00 94.88 152 ILE A N 1
ATOM 1180 C CA . ILE A 1 152 ? 4.899 -9.710 -7.695 1.00 94.88 152 ILE A CA 1
ATOM 1181 C C . ILE A 1 152 ? 5.030 -10.138 -9.164 1.00 94.88 152 ILE A C 1
ATOM 1183 O O . ILE A 1 152 ? 6.130 -10.206 -9.718 1.00 94.88 152 ILE A O 1
ATOM 1187 N N . THR A 1 153 ? 3.896 -10.402 -9.816 1.00 94.12 153 THR A N 1
ATOM 1188 C CA . THR A 1 153 ? 3.859 -10.816 -11.223 1.00 94.12 153 THR A CA 1
ATOM 1189 C C . THR A 1 153 ? 4.363 -9.701 -12.143 1.00 94.12 153 THR A C 1
ATOM 1191 O O . THR A 1 153 ? 5.176 -9.956 -13.033 1.00 94.12 153 THR A O 1
ATOM 1194 N N . ALA A 1 154 ? 3.927 -8.460 -11.914 1.00 94.44 154 ALA A N 1
ATOM 1195 C CA . ALA A 1 154 ? 4.362 -7.300 -12.684 1.00 94.44 154 ALA A CA 1
ATOM 1196 C C . ALA A 1 154 ? 5.866 -7.028 -12.520 1.00 94.44 154 ALA A C 1
ATOM 1198 O O . ALA A 1 154 ? 6.555 -6.823 -13.518 1.00 94.44 154 ALA A O 1
ATOM 1199 N N . SER A 1 155 ? 6.390 -7.105 -11.293 1.00 93.75 155 SER A N 1
ATOM 1200 C CA . SER A 1 155 ? 7.825 -6.957 -11.012 1.00 93.75 155 SER A CA 1
ATOM 1201 C C . SER A 1 155 ? 8.656 -8.036 -11.712 1.00 93.75 155 SER A C 1
ATOM 1203 O O . SER A 1 155 ? 9.662 -7.742 -12.362 1.00 93.75 155 SER A O 1
ATOM 1205 N N . SER A 1 156 ? 8.188 -9.291 -11.700 1.00 91.44 156 SER A N 1
ATOM 1206 C CA . SER A 1 156 ? 8.870 -10.364 -12.429 1.00 91.44 156 SER A CA 1
ATOM 1207 C C . SER A 1 156 ? 8.917 -10.118 -13.942 1.00 91.44 156 SER A C 1
ATOM 1209 O O . SER A 1 156 ? 9.915 -10.483 -14.563 1.00 91.44 156 SER A O 1
ATOM 1211 N N . ASN A 1 157 ? 7.879 -9.516 -14.532 1.00 92.50 157 ASN A N 1
ATOM 1212 C CA . ASN A 1 157 ? 7.870 -9.164 -15.956 1.00 92.50 157 ASN A CA 1
ATOM 1213 C C . ASN A 1 157 ? 8.854 -8.025 -16.257 1.00 92.50 157 ASN A C 1
ATOM 1215 O O . ASN A 1 157 ? 9.677 -8.163 -17.160 1.00 92.50 157 ASN A O 1
ATOM 1219 N N . ARG A 1 158 ? 8.840 -6.948 -15.458 1.00 93.81 158 ARG A N 1
ATOM 1220 C CA . ARG A 1 158 ? 9.787 -5.826 -15.605 1.00 93.81 158 ARG A CA 1
ATOM 1221 C C . ARG A 1 158 ? 11.237 -6.276 -15.461 1.00 93.81 158 ARG A C 1
ATOM 1223 O O . ARG A 1 158 ? 12.111 -5.802 -16.179 1.00 93.81 158 ARG A O 1
ATOM 1230 N N . ARG A 1 159 ? 11.514 -7.262 -14.604 1.00 91.31 159 ARG A N 1
ATOM 1231 C CA . ARG A 1 159 ? 12.848 -7.871 -14.527 1.00 91.31 159 ARG A CA 1
ATOM 1232 C C . ARG A 1 159 ? 13.272 -8.530 -15.839 1.00 91.31 159 ARG A C 1
ATOM 1234 O O . ARG A 1 159 ? 14.446 -8.435 -16.195 1.00 91.31 159 ARG A O 1
ATOM 1241 N N . THR A 1 160 ? 12.371 -9.228 -16.534 1.00 90.62 160 THR A N 1
ATOM 1242 C CA . THR A 1 160 ? 12.692 -9.819 -17.843 1.00 90.62 160 THR A CA 1
ATOM 1243 C C . THR A 1 160 ? 13.108 -8.726 -18.823 1.00 90.62 160 THR A C 1
ATOM 1245 O O . THR A 1 160 ? 14.165 -8.851 -19.434 1.00 90.62 160 THR A O 1
ATOM 1248 N N . GLU A 1 161 ? 12.368 -7.618 -18.870 1.00 92.44 161 GLU A N 1
ATOM 1249 C CA . GLU A 1 161 ? 12.692 -6.455 -19.707 1.00 92.44 161 GLU A CA 1
ATOM 1250 C C . GLU A 1 161 ? 14.052 -5.840 -19.335 1.00 92.44 161 GLU A C 1
ATOM 1252 O O . GLU A 1 161 ? 14.898 -5.637 -20.205 1.00 92.44 161 GLU A O 1
ATOM 1257 N N . ARG A 1 162 ? 14.323 -5.622 -18.039 1.00 93.25 162 ARG A N 1
ATOM 1258 C CA . ARG A 1 162 ? 15.632 -5.132 -17.563 1.00 93.25 162 ARG A CA 1
ATOM 1259 C C . ARG A 1 162 ? 16.780 -6.078 -17.914 1.00 93.25 162 ARG A C 1
ATOM 1261 O O . ARG A 1 162 ? 17.861 -5.631 -18.281 1.00 93.25 162 ARG A O 1
ATOM 1268 N N . THR A 1 163 ? 16.552 -7.388 -17.832 1.00 91.44 163 THR A N 1
ATOM 1269 C CA . THR A 1 163 ? 17.561 -8.397 -18.191 1.00 91.44 163 THR A CA 1
ATOM 1270 C C . THR A 1 163 ? 17.852 -8.379 -19.690 1.00 91.44 163 THR A C 1
ATOM 1272 O O . THR A 1 163 ? 19.001 -8.543 -20.092 1.00 91.44 163 THR A O 1
ATOM 1275 N N . GLU A 1 164 ? 16.838 -8.178 -20.530 1.00 93.06 164 GLU A N 1
ATOM 1276 C CA . GLU A 1 164 ? 17.016 -8.031 -21.977 1.00 93.06 164 GLU A CA 1
ATOM 1277 C C . GLU A 1 164 ? 17.792 -6.750 -22.313 1.00 93.06 164 GLU A C 1
ATOM 1279 O O . GLU A 1 164 ? 18.760 -6.819 -23.071 1.00 93.06 164 GLU A O 1
ATOM 1284 N N . ARG A 1 165 ? 17.446 -5.620 -21.678 1.00 93.25 165 ARG A N 1
ATOM 1285 C CA . ARG A 1 165 ? 18.151 -4.3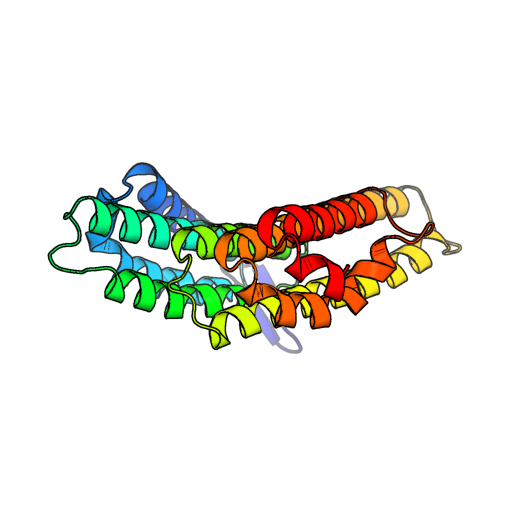30 -21.823 1.00 93.25 165 ARG A CA 1
ATOM 1286 C C . ARG A 1 165 ? 19.624 -4.419 -21.419 1.00 93.25 165 ARG A C 1
ATOM 1288 O O . ARG A 1 165 ? 20.487 -3.978 -22.167 1.00 93.25 165 ARG A O 1
ATOM 1295 N N . ALA A 1 166 ? 19.929 -5.091 -20.308 1.00 91.81 166 ALA A N 1
ATOM 1296 C CA . ALA A 1 166 ? 21.306 -5.301 -19.846 1.00 91.81 166 ALA A CA 1
ATOM 1297 C C . ALA A 1 166 ? 22.175 -6.138 -20.810 1.00 91.81 166 ALA A C 1
ATOM 1299 O O . ALA A 1 166 ? 23.400 -6.132 -20.702 1.00 91.81 166 ALA A O 1
ATOM 1300 N N . ASN A 1 167 ? 21.560 -6.890 -21.730 1.00 92.88 167 ASN A N 1
ATOM 1301 C CA . ASN A 1 167 ? 22.253 -7.708 -22.729 1.00 92.88 167 ASN A CA 1
ATOM 1302 C C . ASN A 1 167 ? 22.190 -7.107 -24.147 1.00 92.88 167 ASN A C 1
ATOM 1304 O O . ASN A 1 167 ? 22.586 -7.779 -25.105 1.00 92.88 167 ASN A O 1
ATOM 1308 N N . ALA A 1 168 ? 21.671 -5.886 -24.301 1.00 94.88 168 ALA A N 1
ATOM 1309 C CA . ALA A 1 168 ? 21.538 -5.227 -25.593 1.00 94.88 168 ALA A CA 1
ATOM 1310 C C . ALA A 1 168 ? 22.904 -4.795 -26.164 1.00 94.88 168 ALA A C 1
ATOM 1312 O O . ALA A 1 168 ? 23.846 -4.496 -25.429 1.00 94.88 168 ALA A O 1
ATOM 1313 N N . GLU A 1 169 ? 23.030 -4.773 -27.495 1.00 92.56 169 GLU A N 1
ATOM 1314 C CA . GLU A 1 169 ? 24.289 -4.411 -28.174 1.00 92.56 169 GLU A CA 1
ATOM 1315 C C . GLU A 1 169 ? 24.662 -2.929 -28.000 1.00 92.56 169 GLU A C 1
ATOM 1317 O O . GLU A 1 169 ? 25.836 -2.574 -28.106 1.00 92.56 169 GLU A O 1
ATOM 1322 N N . ASP A 1 170 ? 23.672 -2.074 -27.745 1.00 92.88 170 ASP A N 1
ATOM 1323 C CA . ASP A 1 170 ? 23.789 -0.634 -27.520 1.00 92.88 170 ASP A CA 1
ATOM 1324 C C . ASP A 1 170 ? 23.824 -0.248 -26.033 1.00 92.88 170 ASP A C 1
ATOM 1326 O O . ASP A 1 170 ? 23.757 0.936 -25.714 1.00 92.88 170 ASP A O 1
ATOM 1330 N N . PHE A 1 171 ? 23.981 -1.223 -25.130 1.00 94.06 171 PHE A N 1
ATOM 1331 C CA . PHE A 1 171 ? 24.103 -0.973 -23.696 1.00 94.06 171 PHE A CA 1
ATOM 1332 C C . PHE A 1 171 ? 25.330 -0.103 -23.377 1.00 94.06 171 PHE A C 1
ATOM 1334 O O . PHE A 1 171 ? 26.478 -0.490 -23.635 1.00 94.06 171 PHE A O 1
ATOM 1341 N N . ASP A 1 172 ? 25.087 1.072 -22.800 1.00 94.88 172 ASP A N 1
ATOM 1342 C CA . ASP A 1 172 ? 26.106 2.052 -22.440 1.00 94.88 172 ASP A CA 1
ATOM 1343 C C . ASP A 1 172 ? 26.034 2.450 -20.953 1.00 94.88 172 ASP A C 1
ATOM 1345 O O . ASP A 1 172 ? 25.328 1.843 -20.150 1.00 94.88 172 ASP A O 1
ATOM 1349 N N . SER A 1 173 ? 26.831 3.442 -20.549 1.00 95.06 173 SER A N 1
ATOM 1350 C CA . SER A 1 173 ? 26.880 3.879 -19.150 1.00 95.06 173 SER A CA 1
ATOM 1351 C C . SER A 1 173 ? 25.637 4.638 -18.682 1.00 95.06 173 SER A C 1
ATOM 1353 O O . SER A 1 173 ? 25.406 4.692 -17.480 1.00 95.06 173 SER A O 1
ATOM 1355 N N . GLU A 1 174 ? 24.903 5.286 -19.590 1.00 94.81 174 GLU A N 1
ATOM 1356 C CA . GLU A 1 174 ? 23.661 5.988 -19.241 1.00 94.81 174 GLU A CA 1
ATOM 1357 C C . GLU A 1 174 ? 22.566 4.956 -18.958 1.00 94.81 174 GLU A C 1
ATOM 1359 O O . GLU A 1 174 ? 21.893 5.028 -17.931 1.00 94.81 174 GLU A O 1
ATOM 1364 N N . GLU A 1 175 ? 22.482 3.929 -19.802 1.00 94.56 175 GLU A N 1
ATOM 1365 C CA . GLU A 1 175 ? 21.562 2.809 -19.623 1.00 94.56 175 GLU A CA 1
ATOM 1366 C C . GLU A 1 175 ? 21.878 1.972 -18.365 1.00 94.56 175 GLU A C 1
ATOM 1368 O O . GLU A 1 175 ? 20.960 1.558 -17.656 1.00 94.56 175 GLU A O 1
ATOM 1373 N N . ASP A 1 176 ? 23.159 1.763 -18.034 1.00 95.19 176 ASP A N 1
ATOM 1374 C CA . ASP A 1 176 ? 23.566 1.088 -16.787 1.00 95.19 176 ASP A CA 1
ATOM 1375 C C . ASP A 1 176 ? 23.092 1.838 -15.533 1.00 95.19 176 ASP A C 1
ATOM 1377 O O . ASP A 1 176 ? 22.646 1.208 -14.574 1.00 95.19 176 ASP A O 1
ATOM 1381 N N . GLU A 1 177 ? 23.149 3.173 -15.533 1.00 96.00 177 GLU A N 1
ATOM 1382 C CA . GLU A 1 177 ? 22.689 3.979 -14.397 1.00 96.00 177 GLU A CA 1
ATOM 1383 C C . GLU A 1 177 ? 21.162 3.920 -14.251 1.00 96.00 177 GLU A C 1
ATOM 1385 O O . GLU A 1 177 ? 20.665 3.665 -13.154 1.00 96.00 177 GLU A O 1
ATOM 1390 N N . LEU A 1 178 ? 20.418 4.037 -15.357 1.00 94.94 178 LEU A N 1
ATOM 1391 C CA . LEU A 1 178 ? 18.957 3.893 -15.347 1.00 94.94 178 LEU A CA 1
ATOM 1392 C C . LEU A 1 178 ? 18.524 2.513 -14.834 1.00 94.94 178 LEU A C 1
ATOM 1394 O O . LEU A 1 178 ? 17.616 2.411 -14.010 1.00 94.94 178 LEU A O 1
ATOM 1398 N N . LEU A 1 179 ? 19.193 1.438 -15.267 1.00 94.94 179 LEU A N 1
ATOM 1399 C CA . LEU A 1 179 ? 18.891 0.095 -14.767 1.00 94.94 179 LEU A CA 1
ATOM 1400 C C . LEU A 1 179 ? 19.183 -0.054 -13.272 1.00 94.94 179 LEU A C 1
ATOM 1402 O O . LEU A 1 179 ? 18.480 -0.811 -12.600 1.00 94.94 179 LEU A O 1
ATOM 1406 N N . ARG A 1 180 ? 20.201 0.623 -12.728 1.00 94.38 180 ARG A N 1
ATOM 1407 C CA . ARG A 1 180 ? 20.453 0.617 -11.278 1.00 94.38 180 ARG A CA 1
ATOM 1408 C C . ARG A 1 180 ? 19.325 1.297 -10.519 1.00 94.38 180 ARG A C 1
ATOM 1410 O O . ARG A 1 180 ? 18.807 0.682 -9.593 1.00 94.38 180 ARG A O 1
ATOM 1417 N N . GLU A 1 181 ? 18.900 2.481 -10.953 1.00 95.56 181 GLU A N 1
ATOM 1418 C CA . GLU A 1 181 ? 17.769 3.192 -10.343 1.00 95.56 181 GLU A CA 1
ATOM 1419 C C . GLU A 1 181 ? 16.484 2.348 -10.386 1.00 95.56 181 GLU A C 1
ATOM 1421 O O . GLU A 1 181 ? 15.777 2.226 -9.385 1.00 95.56 181 GLU A O 1
ATOM 1426 N N . GLU A 1 182 ? 16.188 1.703 -11.519 1.00 95.25 182 GLU A N 1
ATOM 1427 C CA . GLU A 1 182 ? 15.024 0.818 -11.634 1.00 95.25 182 GLU A CA 1
ATOM 1428 C C . GLU A 1 182 ? 15.132 -0.426 -10.740 1.00 95.25 182 GLU A C 1
ATOM 1430 O O . GLU A 1 182 ? 14.121 -0.890 -10.213 1.00 95.25 182 GLU A O 1
ATOM 1435 N N . ASN A 1 183 ? 16.332 -0.986 -10.564 1.00 94.44 183 ASN A N 1
ATOM 1436 C CA . ASN A 1 183 ? 16.537 -2.120 -9.663 1.00 94.44 183 ASN A CA 1
ATOM 1437 C C . ASN A 1 183 ? 16.362 -1.714 -8.193 1.00 94.44 183 ASN A C 1
ATOM 1439 O O . ASN A 1 183 ? 15.719 -2.453 -7.455 1.00 94.44 183 ASN A O 1
ATOM 1443 N N . GLU A 1 184 ? 16.851 -0.540 -7.783 1.00 95.31 184 GLU A N 1
ATOM 1444 C CA . GLU A 1 184 ? 16.634 -0.008 -6.429 1.00 95.31 184 GLU A CA 1
ATOM 1445 C C . GLU A 1 184 ? 15.142 0.203 -6.136 1.00 95.31 184 GLU A C 1
ATOM 1447 O O . GLU A 1 184 ? 14.656 -0.163 -5.067 1.00 95.31 184 GLU A O 1
ATOM 1452 N N . GLN A 1 185 ? 14.384 0.722 -7.107 1.00 95.69 185 GLN A N 1
ATOM 1453 C CA . GLN A 1 185 ? 12.931 0.866 -6.971 1.00 95.69 185 GLN A CA 1
ATOM 1454 C C . GLN A 1 185 ? 12.213 -0.481 -6.811 1.00 95.69 185 GLN A C 1
ATOM 1456 O O . GLN A 1 185 ? 11.160 -0.549 -6.183 1.00 95.69 185 GLN A O 1
ATOM 1461 N N . GLU A 1 186 ? 12.743 -1.555 -7.390 1.00 95.38 186 GLU A N 1
ATOM 1462 C CA . GLU A 1 186 ? 12.121 -2.881 -7.321 1.00 95.38 186 GLU A CA 1
ATOM 1463 C C . GLU A 1 186 ? 12.503 -3.636 -6.058 1.00 95.38 186 GLU A C 1
ATOM 1465 O O . GLU A 1 186 ? 11.665 -4.348 -5.510 1.00 95.38 186 GLU A O 1
ATOM 1470 N N . ASP A 1 187 ? 13.720 -3.431 -5.563 1.00 95.31 187 ASP A N 1
ATOM 1471 C CA . ASP A 1 187 ? 14.123 -3.869 -4.231 1.00 95.31 187 ASP A CA 1
ATOM 1472 C C . ASP A 1 187 ? 13.190 -3.247 -3.168 1.00 95.31 187 ASP A C 1
ATOM 1474 O O . ASP A 1 187 ? 12.647 -3.976 -2.338 1.00 95.31 187 ASP A O 1
ATOM 1478 N N . GLU A 1 188 ? 12.863 -1.952 -3.284 1.00 96.88 188 GLU A N 1
ATOM 1479 C CA . GLU A 1 188 ? 11.871 -1.290 -2.420 1.00 96.88 188 GLU A CA 1
ATOM 1480 C C . GLU A 1 188 ? 10.464 -1.907 -2.557 1.00 96.88 188 GLU A C 1
ATOM 1482 O O . GLU A 1 188 ? 9.786 -2.151 -1.561 1.00 96.88 188 GLU A O 1
ATOM 1487 N N . ILE A 1 189 ? 10.007 -2.228 -3.777 1.00 97.19 189 ILE A N 1
ATOM 1488 C CA . ILE A 1 189 ? 8.728 -2.939 -3.970 1.00 97.19 189 ILE A CA 1
ATOM 1489 C C . ILE A 1 189 ? 8.718 -4.265 -3.205 1.00 97.19 189 ILE A C 1
ATOM 1491 O O . ILE A 1 189 ? 7.720 -4.589 -2.556 1.00 97.19 189 ILE A O 1
ATOM 1495 N N . PHE A 1 190 ? 9.800 -5.043 -3.284 1.00 96.50 190 PHE A N 1
ATOM 1496 C CA . PHE A 1 190 ? 9.879 -6.324 -2.589 1.00 96.50 190 PHE A CA 1
ATOM 1497 C C . PHE A 1 190 ? 9.925 -6.159 -1.074 1.00 96.50 190 PHE A C 1
ATOM 1499 O O . PHE A 1 190 ? 9.255 -6.930 -0.384 1.00 96.50 190 PHE A O 1
ATOM 1506 N N . ASP A 1 191 ? 10.619 -5.147 -0.562 1.00 97.38 191 ASP A N 1
ATOM 1507 C CA . ASP A 1 191 ? 10.584 -4.812 0.861 1.00 97.38 191 ASP A CA 1
ATOM 1508 C C . ASP A 1 191 ? 9.151 -4.549 1.337 1.00 97.38 191 ASP A C 1
ATOM 1510 O O . ASP A 1 191 ? 8.673 -5.195 2.276 1.00 97.38 191 ASP A O 1
ATOM 1514 N N . GLN A 1 192 ? 8.405 -3.717 0.608 1.00 98.25 192 GLN A N 1
ATOM 1515 C CA . GLN A 1 192 ? 7.019 -3.402 0.959 1.00 98.25 192 GLN A CA 1
ATOM 1516 C C . GLN A 1 192 ? 6.068 -4.605 0.812 1.00 98.25 192 GLN A C 1
ATOM 1518 O O . GLN A 1 192 ? 5.124 -4.766 1.595 1.00 98.25 192 GLN A O 1
ATOM 1523 N N . VAL A 1 193 ? 6.312 -5.497 -0.156 1.00 97.94 193 VAL A N 1
ATOM 1524 C CA . VAL A 1 193 ? 5.604 -6.786 -0.266 1.00 97.94 193 VAL A CA 1
ATOM 1525 C C . VAL A 1 193 ? 5.876 -7.664 0.957 1.00 97.94 193 VAL A C 1
ATOM 1527 O O . VAL A 1 193 ? 4.935 -8.236 1.519 1.00 97.94 193 VAL A O 1
ATOM 1530 N N . GLY A 1 194 ? 7.140 -7.764 1.375 1.00 97.81 194 GLY A N 1
ATOM 1531 C CA . GLY A 1 194 ? 7.554 -8.489 2.573 1.00 97.81 194 GLY A CA 1
ATOM 1532 C C . GLY A 1 194 ? 6.844 -7.980 3.819 1.00 97.81 194 GLY A C 1
ATOM 1533 O O . GLY A 1 194 ? 6.246 -8.771 4.550 1.00 97.81 194 GLY A O 1
ATOM 1534 N N . ASP A 1 195 ? 6.820 -6.664 4.002 1.00 98.44 195 ASP A N 1
ATOM 1535 C CA . ASP A 1 195 ? 6.173 -6.010 5.135 1.00 98.44 195 ASP A CA 1
ATOM 1536 C C . ASP A 1 195 ? 4.656 -6.235 5.156 1.00 98.44 195 ASP A C 1
ATOM 1538 O O . ASP A 1 195 ? 4.099 -6.605 6.195 1.00 98.44 195 ASP A O 1
ATOM 1542 N N . CYS A 1 196 ? 3.982 -6.099 4.008 1.00 98.44 196 CYS A N 1
ATOM 1543 C CA . CYS A 1 196 ? 2.551 -6.388 3.890 1.00 98.44 196 CYS A CA 1
ATOM 1544 C C . CYS A 1 196 ? 2.233 -7.836 4.289 1.00 98.44 196 CYS A C 1
ATOM 1546 O O . CYS A 1 196 ? 1.345 -8.088 5.112 1.00 98.44 196 CYS A O 1
ATOM 1548 N N . LEU A 1 197 ? 2.947 -8.803 3.703 1.00 98.38 197 LEU A N 1
ATOM 1549 C CA . LEU A 1 197 ? 2.719 -10.225 3.957 1.00 98.38 197 LEU A CA 1
ATOM 1550 C C . LEU A 1 197 ? 3.072 -10.596 5.399 1.00 98.38 197 LEU A C 1
ATOM 1552 O O . LEU A 1 197 ? 2.295 -11.295 6.051 1.00 98.38 197 LEU A O 1
ATOM 1556 N N . GLY A 1 198 ? 4.173 -10.069 5.930 1.00 98.19 198 GLY A N 1
ATOM 1557 C CA . GLY A 1 198 ? 4.560 -10.240 7.325 1.00 98.19 198 GLY A CA 1
ATOM 1558 C C . GLY A 1 198 ? 3.496 -9.716 8.287 1.00 98.19 198 GLY A C 1
ATOM 1559 O O . GLY A 1 198 ? 3.091 -10.418 9.218 1.00 98.19 198 GLY A O 1
ATOM 1560 N N . THR A 1 199 ? 2.951 -8.523 8.035 1.00 98.50 199 THR A N 1
ATOM 1561 C CA . THR A 1 199 ? 1.845 -7.955 8.820 1.00 98.50 199 THR A CA 1
ATOM 1562 C C . THR A 1 199 ? 0.585 -8.816 8.743 1.00 98.50 199 THR A C 1
ATOM 1564 O O . THR A 1 199 ? -0.065 -9.040 9.771 1.00 98.50 199 THR A O 1
ATOM 1567 N N . LEU A 1 200 ? 0.225 -9.337 7.567 1.00 98.56 200 LEU A N 1
ATOM 1568 C CA . LEU A 1 200 ? -0.931 -10.224 7.410 1.00 98.56 200 LEU A CA 1
ATOM 1569 C C . LEU A 1 200 ? -0.740 -11.533 8.188 1.00 98.56 200 LEU A C 1
ATOM 1571 O O . LEU A 1 200 ? -1.632 -11.944 8.936 1.00 98.56 200 LEU A O 1
ATOM 1575 N N . VAL A 1 201 ? 0.442 -12.146 8.096 1.00 98.19 201 VAL A N 1
ATOM 1576 C CA . VAL A 1 201 ? 0.803 -13.352 8.854 1.00 98.19 201 VAL A CA 1
ATOM 1577 C C . VAL A 1 201 ? 0.742 -13.088 10.362 1.00 98.19 201 VAL A C 1
ATOM 1579 O O . VAL A 1 201 ? 0.114 -13.849 11.099 1.00 98.19 201 VAL A O 1
ATOM 1582 N N . LYS A 1 202 ? 1.318 -11.979 10.836 1.00 97.62 202 LYS A N 1
ATOM 1583 C CA . LYS A 1 202 ? 1.289 -11.554 12.249 1.00 97.62 202 LYS A CA 1
ATOM 1584 C C . LYS A 1 202 ? -0.137 -11.343 12.763 1.00 97.62 202 LYS A C 1
ATOM 1586 O O . LYS A 1 202 ? -0.469 -11.757 13.880 1.00 97.62 202 LYS A O 1
ATOM 1591 N N . THR A 1 203 ? -0.981 -10.725 11.940 1.00 97.56 203 THR A N 1
ATOM 1592 C CA . THR A 1 203 ? -2.360 -10.348 12.282 1.00 97.56 203 THR A CA 1
ATOM 1593 C C . THR A 1 203 ? -3.298 -11.553 12.309 1.00 97.56 203 THR A C 1
ATOM 1595 O O . THR A 1 203 ? -4.016 -11.758 13.290 1.00 97.56 203 THR A O 1
ATOM 1598 N N . PHE A 1 204 ? -3.283 -12.372 11.256 1.00 97.31 204 PHE A N 1
ATOM 1599 C CA . PHE A 1 204 ? -4.248 -13.458 11.051 1.00 97.31 204 PHE A CA 1
ATOM 1600 C C . PHE A 1 204 ? -3.709 -14.838 11.447 1.00 97.31 204 PHE A C 1
ATOM 1602 O O . PHE A 1 204 ? -4.491 -15.766 11.670 1.00 97.31 204 PHE A O 1
ATOM 1609 N N . LYS A 1 205 ? -2.391 -14.986 11.617 1.00 96.12 205 LYS A N 1
ATOM 1610 C CA . LYS A 1 205 ? -1.729 -16.219 12.071 1.00 96.12 205 LYS A CA 1
ATOM 1611 C C . LYS A 1 205 ? -2.161 -17.412 11.219 1.00 96.12 205 LYS A C 1
ATOM 1613 O O . LYS A 1 205 ? -2.177 -17.336 9.995 1.00 96.12 205 LYS A O 1
ATOM 1618 N N . THR A 1 206 ? -2.594 -18.503 11.849 1.00 96.06 206 THR A N 1
ATOM 1619 C CA . THR A 1 206 ? -3.018 -19.727 11.160 1.00 96.06 206 THR A CA 1
ATOM 1620 C C . THR A 1 206 ? -4.174 -19.522 10.177 1.00 96.06 206 THR A C 1
ATOM 1622 O O . THR A 1 206 ? -4.320 -20.330 9.266 1.00 96.06 206 THR A O 1
ATOM 1625 N N . TYR A 1 207 ? -4.988 -18.466 10.327 1.00 95.75 207 TYR A N 1
ATOM 1626 C CA . TYR A 1 207 ? -6.042 -18.139 9.356 1.00 95.75 207 TYR A CA 1
ATOM 1627 C C . TYR A 1 207 ? -5.479 -17.646 8.019 1.00 95.75 207 TYR A C 1
ATOM 1629 O O . TYR A 1 207 ? -6.172 -17.733 7.010 1.00 95.75 207 TYR A O 1
ATOM 1637 N N . PHE A 1 208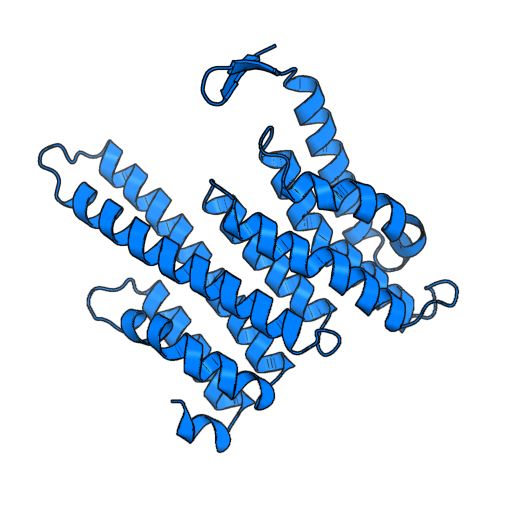 ? -4.233 -17.164 7.993 1.00 97.19 208 PHE A N 1
ATOM 1638 C CA . PHE A 1 208 ? -3.571 -16.731 6.767 1.00 97.19 208 PHE A CA 1
ATOM 1639 C C . PHE A 1 208 ? -3.017 -17.896 5.933 1.00 97.19 208 PHE A C 1
ATOM 1641 O O . PHE A 1 208 ? -2.778 -17.735 4.742 1.00 97.19 208 PHE A O 1
ATOM 1648 N N . LEU A 1 209 ? -2.838 -19.084 6.525 1.00 95.81 209 LEU A N 1
ATOM 1649 C CA . LEU A 1 209 ? -2.174 -20.215 5.864 1.00 95.81 209 LEU A CA 1
ATOM 1650 C C . LEU A 1 209 ? -2.768 -20.606 4.501 1.00 95.81 209 LEU A C 1
ATOM 1652 O O . LEU A 1 209 ? -1.973 -20.852 3.601 1.00 95.81 209 LEU A O 1
ATOM 1656 N N . PRO A 1 210 ? -4.101 -20.639 4.291 1.00 95.69 210 PRO A N 1
ATOM 1657 C CA . PRO A 1 210 ? -4.652 -20.934 2.967 1.00 95.69 210 PRO A CA 1
ATOM 1658 C C . PRO A 1 210 ? -4.246 -19.901 1.907 1.00 95.69 210 PRO A C 1
ATOM 1660 O O . PRO A 1 210 ? -3.956 -20.266 0.776 1.00 95.69 210 PRO A O 1
ATOM 1663 N N . PHE A 1 211 ? -4.176 -18.620 2.280 1.00 97.00 211 PHE A N 1
ATOM 1664 C CA . PHE A 1 211 ? -3.725 -17.552 1.384 1.00 97.00 211 PHE A CA 1
ATOM 1665 C C . PHE A 1 211 ? -2.228 -17.653 1.095 1.00 97.00 211 PHE A C 1
ATOM 1667 O O . PHE A 1 211 ? -1.799 -17.459 -0.040 1.00 97.00 211 PHE A O 1
ATOM 1674 N N . PHE A 1 212 ? -1.434 -17.971 2.120 1.00 96.31 212 PHE A N 1
ATOM 1675 C CA . PHE A 1 212 ? -0.001 -18.179 1.961 1.00 96.31 212 PHE A CA 1
ATOM 1676 C C . PHE A 1 212 ? 0.309 -19.375 1.055 1.00 96.31 212 PHE A C 1
ATOM 1678 O O . PHE A 1 212 ? 1.176 -19.259 0.198 1.00 96.31 212 PHE A O 1
ATOM 1685 N N . ASP A 1 213 ? -0.414 -20.489 1.194 1.00 94.25 213 ASP A N 1
ATOM 1686 C CA . ASP A 1 213 ? -0.251 -21.675 0.341 1.00 94.25 213 ASP A CA 1
ATOM 1687 C C . ASP A 1 213 ? -0.450 -21.322 -1.145 1.00 94.25 213 ASP A C 1
ATOM 1689 O O . ASP A 1 213 ? 0.393 -21.645 -1.981 1.00 94.25 213 ASP A O 1
ATOM 1693 N N . GLU A 1 214 ? -1.493 -20.545 -1.463 1.00 93.94 214 GLU A N 1
ATOM 1694 C CA . GLU A 1 214 ? -1.740 -20.027 -2.818 1.00 93.94 214 GLU A CA 1
ATOM 1695 C C . GLU A 1 214 ? -0.620 -19.081 -3.306 1.00 93.94 214 GLU A C 1
ATOM 1697 O O . GLU A 1 214 ? -0.181 -19.173 -4.457 1.00 93.94 214 GLU A O 1
ATOM 1702 N N . LEU A 1 215 ? -0.131 -18.183 -2.442 1.00 94.62 215 LEU A N 1
ATOM 1703 C CA . LEU A 1 215 ? 0.938 -17.227 -2.764 1.00 94.62 215 LEU A CA 1
ATOM 1704 C C . LEU A 1 215 ? 2.327 -17.866 -2.878 1.00 94.62 215 LEU A C 1
ATOM 1706 O O . LEU A 1 215 ? 3.180 -17.344 -3.599 1.00 94.62 215 LEU A O 1
ATOM 1710 N N . SER A 1 216 ? 2.568 -18.982 -2.191 1.00 93.38 216 SER A N 1
ATOM 1711 C CA . SER A 1 216 ? 3.886 -19.616 -2.079 1.00 93.38 216 SER A CA 1
ATOM 1712 C C . SER A 1 216 ? 4.509 -19.913 -3.446 1.00 93.38 216 SER A C 1
ATOM 1714 O O . SER A 1 216 ? 5.698 -19.684 -3.647 1.00 93.38 216 SER A O 1
ATOM 1716 N N . VAL A 1 217 ? 3.691 -20.298 -4.431 1.00 93.94 217 VAL A N 1
ATOM 1717 C CA . VAL A 1 217 ? 4.116 -20.607 -5.806 1.00 93.94 217 VAL A CA 1
ATOM 1718 C C . VAL A 1 217 ? 4.740 -19.396 -6.516 1.00 93.94 217 VAL A C 1
ATOM 1720 O O . VAL A 1 217 ? 5.584 -19.569 -7.395 1.00 93.94 217 VAL A O 1
ATOM 1723 N N . TYR A 1 218 ? 4.364 -18.177 -6.124 1.00 93.81 218 TYR A N 1
ATOM 1724 C CA . TYR A 1 218 ? 4.918 -16.927 -6.654 1.00 93.81 218 TYR A CA 1
ATOM 1725 C C . TYR A 1 218 ? 6.161 -16.471 -5.882 1.00 93.81 218 TYR A C 1
ATOM 1727 O O . TYR A 1 218 ? 7.038 -15.837 -6.464 1.00 93.81 218 TYR A O 1
ATOM 1735 N N . LEU A 1 219 ? 6.260 -16.830 -4.598 1.00 93.69 219 LEU A N 1
ATOM 1736 C CA . LEU A 1 219 ? 7.375 -16.471 -3.719 1.00 93.69 219 LEU A CA 1
ATOM 1737 C C . LEU A 1 219 ? 8.569 -17.421 -3.875 1.00 93.69 219 LEU A C 1
ATOM 1739 O O . LEU A 1 219 ? 9.698 -16.976 -4.032 1.00 93.69 219 LEU A O 1
ATOM 1743 N N . THR A 1 220 ? 8.361 -18.740 -3.902 1.00 93.44 220 THR A N 1
ATOM 1744 C CA . THR A 1 220 ? 9.457 -19.725 -3.980 1.00 93.44 220 THR A CA 1
ATOM 1745 C C . THR A 1 220 ? 10.438 -19.496 -5.144 1.00 93.44 220 THR A C 1
ATOM 1747 O O . THR A 1 220 ? 11.642 -19.659 -4.926 1.00 93.44 220 THR A O 1
ATOM 1750 N N . PRO A 1 221 ? 10.015 -19.079 -6.359 1.00 92.88 221 PRO A N 1
ATOM 1751 C CA . PRO A 1 221 ? 10.944 -18.746 -7.440 1.00 92.88 221 PRO A CA 1
ATOM 1752 C C . PRO A 1 221 ? 11.974 -17.662 -7.085 1.00 92.88 221 PRO A C 1
ATOM 1754 O O . PRO A 1 221 ? 13.062 -17.662 -7.660 1.00 92.88 221 PRO A O 1
ATOM 1757 N N . MET A 1 222 ? 11.675 -16.769 -6.136 1.00 92.12 222 MET A N 1
ATOM 1758 C CA . MET A 1 222 ? 12.577 -15.710 -5.659 1.00 92.12 222 MET A CA 1
ATOM 1759 C C . MET A 1 222 ? 13.769 -16.245 -4.851 1.00 92.12 222 MET A C 1
ATOM 1761 O O . MET A 1 222 ? 14.764 -15.547 -4.683 1.00 92.12 222 MET A O 1
ATOM 1765 N N . LEU A 1 223 ? 13.735 -17.512 -4.422 1.00 92.75 223 LEU A N 1
ATOM 1766 C CA . LEU A 1 223 ? 14.876 -18.192 -3.795 1.00 92.75 223 LEU A CA 1
ATOM 1767 C C . LEU A 1 223 ? 15.938 -18.655 -4.810 1.00 92.75 223 LEU A C 1
ATOM 1769 O O . LEU A 1 223 ? 16.981 -19.193 -4.425 1.00 92.75 223 LEU A O 1
ATOM 1773 N N . GLY A 1 224 ? 15.683 -18.467 -6.108 1.00 91.50 224 GLY A N 1
ATOM 1774 C CA . GLY A 1 224 ? 16.597 -18.820 -7.187 1.00 91.50 224 GLY A CA 1
ATOM 1775 C C . GLY A 1 224 ? 17.972 -18.150 -7.074 1.00 91.50 224 GLY A C 1
ATOM 1776 O O . GLY A 1 224 ? 18.151 -17.066 -6.511 1.00 91.50 224 GLY A O 1
ATOM 1777 N N . LYS A 1 225 ? 18.991 -18.803 -7.642 1.00 87.62 225 LYS A N 1
ATOM 1778 C CA . LYS A 1 225 ? 20.358 -18.247 -7.702 1.00 87.62 225 LYS A CA 1
ATOM 1779 C C . LYS A 1 225 ? 20.473 -17.073 -8.676 1.00 87.62 225 LYS A C 1
ATOM 1781 O O . LYS A 1 225 ? 21.397 -16.282 -8.558 1.00 87.62 225 LYS A O 1
ATOM 1786 N N . ASP A 1 226 ? 19.542 -16.991 -9.616 1.00 85.12 226 ASP A N 1
ATOM 1787 C CA . ASP A 1 226 ? 19.369 -15.939 -10.617 1.00 85.12 226 ASP A CA 1
ATOM 1788 C C . ASP A 1 226 ? 18.615 -14.705 -10.083 1.00 85.12 226 ASP A C 1
ATOM 1790 O O . ASP A 1 226 ? 18.352 -13.777 -10.840 1.00 85.12 226 ASP A O 1
ATOM 1794 N N . LYS A 1 227 ? 18.242 -14.700 -8.798 1.00 89.00 227 LYS A N 1
ATOM 1795 C CA . LYS A 1 227 ? 17.440 -13.650 -8.151 1.00 89.00 227 LYS A CA 1
ATOM 1796 C C . LYS A 1 227 ? 18.305 -12.619 -7.432 1.00 89.00 227 LYS A C 1
ATOM 1798 O O . LYS A 1 227 ? 19.480 -12.894 -7.150 1.00 89.00 227 LYS A O 1
ATOM 1803 N N . THR A 1 228 ? 17.754 -11.449 -7.110 1.00 88.31 228 THR A N 1
ATOM 1804 C CA . THR A 1 228 ? 18.493 -10.454 -6.314 1.00 88.31 228 THR A CA 1
ATOM 1805 C C . THR A 1 228 ? 18.695 -10.953 -4.877 1.00 88.31 228 THR A C 1
ATOM 1807 O O . THR A 1 228 ? 18.086 -11.932 -4.429 1.00 88.31 228 THR A O 1
ATOM 1810 N N . SER A 1 229 ? 19.634 -10.351 -4.142 1.00 91.81 229 SER A N 1
ATOM 1811 C CA . SER A 1 229 ? 19.758 -10.622 -2.702 1.00 91.81 229 SER A CA 1
ATOM 1812 C C . SER A 1 229 ? 18.505 -10.218 -1.941 1.00 91.81 229 SER A C 1
ATOM 1814 O O . SER A 1 229 ? 18.171 -10.897 -0.973 1.00 91.81 229 SER A O 1
ATOM 1816 N N . GLU A 1 230 ? 17.829 -9.171 -2.404 1.00 91.81 230 GLU A N 1
ATOM 1817 C CA . GLU A 1 230 ? 16.640 -8.621 -1.770 1.00 91.81 230 GLU A CA 1
ATOM 1818 C C . GLU A 1 230 ? 15.437 -9.552 -1.939 1.00 91.81 230 GLU A C 1
ATOM 1820 O O . GLU A 1 230 ? 14.874 -10.016 -0.953 1.00 91.81 230 GLU A O 1
ATOM 1825 N N . GLU A 1 231 ? 15.162 -10.009 -3.166 1.00 91.88 231 GLU A N 1
ATOM 1826 C CA . GLU A 1 231 ? 14.130 -11.019 -3.447 1.00 91.88 231 GLU A CA 1
ATOM 1827 C C . GLU A 1 231 ? 14.277 -12.269 -2.558 1.00 91.88 231 GLU A C 1
ATOM 1829 O O . GLU A 1 231 ? 13.308 -12.783 -1.983 1.00 91.88 231 GLU A O 1
ATOM 1834 N N . ARG A 1 232 ? 15.518 -12.754 -2.407 1.00 95.50 232 ARG A N 1
ATOM 1835 C CA . ARG A 1 232 ? 15.819 -13.885 -1.523 1.00 95.50 232 ARG A CA 1
ATOM 1836 C C . ARG A 1 232 ? 15.582 -13.542 -0.058 1.00 95.50 232 ARG A C 1
ATOM 1838 O O . ARG A 1 232 ? 15.002 -14.364 0.650 1.00 95.50 232 ARG A O 1
ATOM 1845 N N . ARG A 1 233 ? 16.055 -12.379 0.401 1.00 95.88 233 ARG A N 1
ATOM 1846 C CA . ARG A 1 233 ? 15.911 -11.925 1.790 1.00 95.88 233 ARG A CA 1
ATOM 1847 C C . ARG A 1 233 ? 14.438 -11.820 2.160 1.00 95.88 233 ARG A C 1
ATOM 1849 O O . ARG A 1 233 ? 14.030 -12.478 3.111 1.00 95.88 233 ARG A O 1
ATOM 1856 N N . VAL A 1 234 ? 13.655 -11.077 1.382 1.00 95.38 234 VAL A N 1
ATOM 1857 C CA . VAL A 1 234 ? 12.211 -10.890 1.574 1.00 95.38 234 VAL A CA 1
ATOM 1858 C C . VAL A 1 234 ? 11.492 -12.229 1.641 1.00 95.38 234 VAL A C 1
ATOM 1860 O O . VAL A 1 234 ? 10.733 -12.480 2.575 1.00 95.38 234 VAL A O 1
ATOM 1863 N N . THR A 1 235 ? 11.775 -13.136 0.704 1.00 95.81 235 THR A N 1
ATOM 1864 C CA . THR A 1 235 ? 11.128 -14.453 0.695 1.00 95.81 235 THR A CA 1
ATOM 1865 C C . THR A 1 235 ? 11.460 -15.256 1.946 1.00 95.81 235 THR A C 1
ATOM 1867 O O . THR A 1 235 ? 10.561 -15.819 2.563 1.00 95.81 235 THR A O 1
ATOM 1870 N N . ILE A 1 236 ? 12.728 -15.285 2.362 1.00 96.31 236 ILE A N 1
ATOM 1871 C CA . ILE A 1 236 ? 13.128 -15.955 3.606 1.00 96.31 236 ILE A CA 1
ATOM 1872 C C . ILE A 1 236 ? 12.400 -15.329 4.802 1.00 96.31 236 ILE A C 1
ATOM 1874 O O . ILE A 1 236 ? 11.822 -16.065 5.596 1.00 96.31 236 ILE A O 1
ATOM 1878 N N . CYS A 1 237 ? 12.340 -13.997 4.889 1.00 96.75 237 CYS A N 1
ATOM 1879 C CA . CYS A 1 237 ? 11.639 -13.292 5.963 1.00 96.75 237 CYS A CA 1
ATOM 1880 C C . CYS A 1 237 ? 10.143 -13.642 6.029 1.00 96.75 237 CYS A C 1
ATOM 1882 O O . CYS A 1 237 ? 9.621 -13.857 7.120 1.00 96.75 237 CYS A O 1
ATOM 1884 N N . ILE A 1 238 ? 9.456 -13.765 4.888 1.00 96.69 238 ILE A N 1
ATOM 1885 C CA . ILE A 1 238 ? 8.039 -14.162 4.859 1.00 96.69 238 ILE A CA 1
ATOM 1886 C C . ILE A 1 238 ? 7.867 -15.602 5.370 1.00 96.69 238 ILE A C 1
ATOM 1888 O O . ILE A 1 238 ? 6.971 -15.875 6.171 1.00 96.69 238 ILE A O 1
ATOM 1892 N N . PHE A 1 239 ? 8.713 -16.537 4.921 1.00 96.06 239 PHE A N 1
ATOM 1893 C CA . PHE A 1 239 ? 8.664 -17.932 5.377 1.00 96.06 239 PHE A CA 1
ATOM 1894 C C . PHE A 1 239 ? 8.984 -18.043 6.879 1.00 96.06 239 PHE A C 1
ATOM 1896 O O . PHE A 1 239 ? 8.327 -18.811 7.588 1.00 96.06 239 PHE A O 1
ATOM 1903 N N . ASP A 1 240 ? 9.927 -17.239 7.375 1.00 96.31 240 ASP A N 1
ATOM 1904 C CA . ASP A 1 240 ? 10.254 -17.132 8.798 1.00 96.31 240 ASP A CA 1
ATOM 1905 C C . ASP A 1 240 ? 9.065 -16.590 9.611 1.00 96.31 240 ASP A C 1
ATOM 1907 O O . ASP A 1 240 ? 8.699 -17.195 10.621 1.00 96.31 240 ASP A O 1
ATOM 1911 N N . ASP A 1 241 ? 8.388 -15.532 9.146 1.00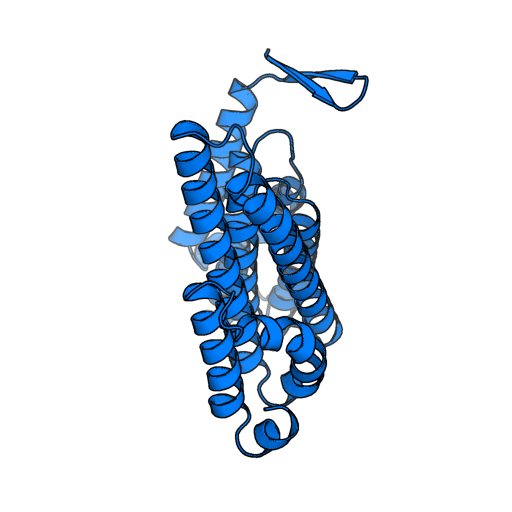 96.81 241 ASP A N 1
ATOM 1912 C CA . ASP A 1 241 ? 7.174 -14.997 9.783 1.00 96.81 241 ASP A CA 1
ATOM 1913 C C . ASP A 1 241 ? 6.063 -16.068 9.852 1.00 96.81 241 ASP A C 1
ATOM 1915 O O . ASP A 1 241 ? 5.376 -16.213 10.872 1.00 96.81 241 ASP A O 1
ATOM 1919 N N . VAL A 1 242 ? 5.887 -16.873 8.795 1.00 96.38 242 VAL A N 1
ATOM 1920 C CA . VAL A 1 242 ? 4.923 -17.990 8.786 1.00 96.38 242 VAL A CA 1
ATOM 1921 C C . VAL A 1 242 ? 5.315 -19.056 9.807 1.00 96.38 242 VAL A C 1
ATOM 1923 O O . VAL A 1 242 ? 4.461 -19.503 10.583 1.00 96.38 242 VAL A O 1
ATOM 1926 N N . ALA A 1 243 ? 6.590 -19.445 9.860 1.00 94.88 243 ALA A N 1
ATOM 1927 C CA . ALA A 1 243 ? 7.091 -20.402 10.842 1.00 94.88 243 ALA A CA 1
ATOM 1928 C C . ALA A 1 243 ? 6.881 -19.900 12.283 1.00 94.88 243 ALA A C 1
ATOM 1930 O O . ALA A 1 243 ? 6.375 -20.641 13.136 1.00 94.88 243 ALA A O 1
ATOM 1931 N N . GLU A 1 244 ? 7.204 -18.631 12.547 1.00 95.62 244 GLU A N 1
ATOM 1932 C CA . GLU A 1 244 ? 7.102 -17.999 13.863 1.00 95.62 244 GLU A CA 1
ATOM 1933 C C . GLU A 1 244 ? 5.646 -17.907 14.343 1.00 95.62 244 GLU A C 1
ATOM 1935 O O . GLU A 1 244 ? 5.320 -18.285 15.480 1.00 95.62 244 GLU A O 1
ATOM 1940 N N . HIS A 1 245 ? 4.744 -17.438 13.477 1.00 95.50 245 HIS A N 1
ATOM 1941 C CA . HIS A 1 245 ? 3.374 -17.105 13.867 1.00 95.50 245 HIS A CA 1
ATOM 1942 C C . HIS A 1 245 ? 2.362 -18.240 13.665 1.00 95.50 245 HIS A C 1
ATOM 1944 O O . HIS A 1 245 ? 1.306 -18.219 14.309 1.00 95.50 245 HIS A O 1
ATOM 1950 N N . CYS A 1 246 ? 2.681 -19.259 12.857 1.00 92.19 246 CYS A N 1
ATOM 1951 C CA . CYS A 1 246 ? 1.795 -20.405 12.603 1.00 92.19 246 CYS A CA 1
ATOM 1952 C C . CYS A 1 246 ? 2.280 -21.734 13.216 1.00 92.19 246 CYS A C 1
ATOM 1954 O O . CYS A 1 246 ? 1.481 -22.669 13.338 1.00 92.19 246 CYS A O 1
ATOM 1956 N N . ARG A 1 247 ? 3.539 -21.821 13.678 1.00 87.31 247 ARG A N 1
ATOM 1957 C CA . ARG A 1 247 ? 4.112 -22.964 14.424 1.00 87.31 247 ARG A CA 1
ATOM 1958 C C . ARG A 1 247 ? 3.852 -24.318 13.746 1.00 87.31 247 ARG A C 1
ATOM 1960 O O . ARG A 1 247 ? 4.132 -24.479 12.568 1.00 87.31 247 ARG A O 1
ATOM 1967 N N . GLU A 1 248 ? 3.306 -25.305 14.463 1.00 86.62 248 GLU A N 1
ATOM 1968 C CA . GLU A 1 248 ? 3.059 -26.661 13.944 1.00 86.62 248 GLU A CA 1
ATOM 1969 C C . GLU A 1 248 ? 2.188 -26.679 12.678 1.00 86.62 248 GLU A C 1
ATOM 1971 O O . GLU A 1 248 ? 2.334 -27.573 11.847 1.00 86.62 248 GLU A O 1
ATOM 1976 N N . ALA A 1 249 ? 1.303 -25.693 12.499 1.00 84.50 249 ALA A N 1
ATOM 1977 C CA . ALA A 1 249 ? 0.478 -25.600 11.299 1.00 84.50 249 ALA A CA 1
ATOM 1978 C C . ALA A 1 249 ? 1.284 -25.164 10.060 1.00 84.50 249 ALA A C 1
ATOM 1980 O O . ALA A 1 249 ? 0.904 -25.524 8.947 1.00 84.50 249 ALA A O 1
ATOM 1981 N N . ALA A 1 250 ? 2.410 -24.463 10.250 1.00 80.38 250 ALA A N 1
ATOM 1982 C CA . ALA A 1 250 ? 3.298 -24.019 9.175 1.00 80.38 250 ALA A CA 1
ATOM 1983 C C . ALA A 1 250 ? 3.967 -25.189 8.439 1.00 80.38 250 ALA A C 1
ATOM 1985 O O . ALA A 1 250 ? 4.200 -25.103 7.242 1.00 80.38 250 ALA A O 1
ATOM 1986 N N . VAL A 1 251 ? 4.188 -26.324 9.117 1.00 81.38 251 VAL A N 1
ATOM 1987 C CA . VAL A 1 251 ? 4.841 -27.528 8.553 1.00 81.38 251 VAL A CA 1
ATOM 1988 C C . VAL A 1 251 ? 4.134 -28.062 7.298 1.00 81.38 251 VAL A C 1
ATOM 1990 O O . VAL A 1 251 ? 4.704 -28.838 6.543 1.00 81.38 251 VAL A O 1
ATOM 1993 N N . ARG A 1 252 ? 2.868 -27.693 7.080 1.00 78.00 252 ARG A N 1
ATOM 1994 C CA . ARG A 1 252 ? 2.097 -28.136 5.912 1.00 78.00 252 ARG A CA 1
ATOM 1995 C C . ARG A 1 252 ? 2.331 -27.290 4.661 1.00 78.00 252 ARG A C 1
ATOM 1997 O O . ARG A 1 252 ? 1.975 -27.765 3.591 1.00 78.00 252 ARG A O 1
ATOM 2004 N N . VAL A 1 253 ? 2.851 -26.072 4.815 1.00 77.69 253 VAL A N 1
ATOM 2005 C CA . VAL A 1 253 ? 2.959 -25.061 3.746 1.00 77.69 253 VAL A CA 1
ATOM 2006 C C . VAL A 1 253 ? 4.387 -24.533 3.537 1.00 77.69 253 VAL A C 1
ATOM 2008 O O . VAL A 1 253 ? 4.615 -23.795 2.584 1.00 77.69 253 VAL A O 1
ATOM 2011 N N . LEU A 1 254 ? 5.330 -24.877 4.424 1.00 80.00 254 LEU A N 1
ATOM 2012 C CA . LEU A 1 254 ? 6.771 -24.615 4.291 1.00 80.00 254 LEU A CA 1
ATOM 2013 C C . LEU A 1 254 ? 7.482 -25.860 3.750 1.00 80.00 254 LEU A C 1
ATOM 2015 O O . LEU A 1 254 ? 8.365 -25.702 2.881 1.00 80.00 254 LEU A O 1
#

InterPro domains:
  IPR011989 Armadillo-like helical [G3DSA:1.25.10.10] (5-254)
  IPR016024 Armadillo-type fold [SSF48371] (22-249)
  IPR040122 Importin beta family [PTHR10527] (16-247)
  IPR041389 Importin repeat 6 [PF18829] (118-224)

Sequence (254 aa):
VETITLGDKRIGIRTSLLEEKATACSMLCCYADELKEGFFPWIDQVATTLVPLLKFYFHDEVRKAAVSAMPELLRSAKLAVEKGQAQGRDNSYLKQLSDYIVPALVEAMHKEPETQICASILESLNESIQMSGTLLDEGQVRYIVEGIKEVITASSNRRTERTERANAEDFDSEEDELLREENEQEDEIFDQVGDCLGTLVKTFKTYFLPFFDELSVYLTPMLGKDKTSEERRVTICIFDDVAEHCREAAVRVL